Protein AF-A0A2H6NJB1-F1 (afdb_monomer)

Radius of gyration: 22.94 Å; Cα contacts (8 Å, |Δi|>4): 137; chains: 1; bounding box: 49×46×67 Å

Nearest PDB structures (foldseek):
  8fkx-assembly1_SU  TM=9.071E-01  e=4.280E-15  Homo sapiens
  8fkv-assembly1_SU  TM=8.517E-01  e=9.928E-13  Homo sapiens
  7r7a-assembly1_I  TM=8.156E-01  e=2.405E-05  Saccharomyces cerevisiae BY4741
  8v87-assembly1_I  TM=8.165E-01  e=4.246E-05  Saccharomyces cerevisiae BY4741
  7r6k-assembly1_I  TM=7.084E-01  e=6.818E-05  Saccharomyces cerevisiae BY4741

Solvent-accessible surface area (backbone atoms only — not comparable to full-atom values): 11428 Å² total; per-residue (Å²): 130,57,73,67,62,49,54,52,49,56,49,53,53,48,51,54,51,54,49,50,53,50,53,53,51,37,51,46,38,41,47,53,41,67,54,46,85,72,57,90,58,92,86,62,58,70,66,57,39,46,52,49,22,42,50,34,51,48,53,52,27,51,48,47,50,76,46,50,84,45,88,65,38,69,58,50,44,67,58,41,59,68,36,31,63,42,92,50,60,83,48,10,49,55,31,38,51,26,51,31,49,31,23,67,65,47,75,62,39,65,58,45,50,53,45,51,53,51,50,52,50,51,37,60,76,42,76,65,69,63,52,66,66,59,60,58,35,62,75,41,53,74,77,51,70,76,48,53,57,53,41,56,59,67,68,49,79,79,73,76,82,74,52,76,69,72,74,62,60,93,64,52,78,65,55,50,52,50,51,52,50,49,58,49,49,55,48,53,49,52,55,51,52,52,52,51,49,56,57,57,54,77,106

Sequence (203 aa):
VKKETQKLREFEEGLVSQYKFYLENLEQCIKDWKQRKLKKSNVISVKAYKGLAEIAVKCLCELLVALPHFNFHNNIIALVVPLMNDDSKKISEPCCDAIKGLFKQDKLGVASLGVVKVISGLVKSRNYDVRPEVLMALLHLRIKEVEVKRDAEDITPKKKIMTYKDKRKNLSRMQRKWKKAEEKLERELLEAEASENTEKKLK

Foldseek 3Di:
DDPVVVVVVVVVVVVVVVVVVLLVVLLVLLVCLVCVVPDPDVPDDNVVSVVSNLVSLLVLLCCCLVCVPDPCNLVSLLRLLLQLQPPDCSRNVSSLVSLLSNQQPPLLCPSVVSNVVSLVVNCVVVVNPGDVSSVVSCVSHPLDPVSNVVSLVVVQDDPDPDDPVNVPDPDDPVRVVVVVVVVVVVVVVSVVVSVVSSVSSVD

Secondary structure (DSSP, 8-state):
--HHHHHHHHHHHHHHHHHHHHHHHHHHHHHHHHHTTS---TTS-HHHHHHHHHHHHHHHHHHHHH-TTSTTHHHHHHHHHHHTT-S-HHHHHHHHHHHHHHHHH-SS-HHHHHHHHHHHHHHHHTTT---HHHHHGGGG----HHHHHHHHHHHS-------TTGGGS---HHHHHHHHHHHHHHHHHHHHHHHHHHHHHH-

Mean predicted aligned error: 9.2 Å

InterPro domains:
  IPR011989 Armadillo-like helical [G3DSA:1.25.10.10] (6-169)
  IPR016024 Armadillo-type fold [SSF48371] (54-143)
  IPR016903 Nucleolar complex-associated protein 3 [PTHR14428] (1-203)

Structure (mmCIF, N/CA/C/O backbone):
data_AF-A0A2H6NJB1-F1
#
_entry.id   AF-A0A2H6NJB1-F1
#
loop_
_atom_site.group_PDB
_atom_site.id
_atom_site.type_symbol
_atom_site.label_atom_id
_atom_site.label_alt_id
_atom_site.label_comp_id
_atom_site.label_asym_id
_atom_site.label_entity_id
_atom_site.label_seq_id
_atom_site.pdbx_PDB_ins_code
_atom_site.Cartn_x
_atom_site.Cartn_y
_atom_site.Cartn_z
_atom_site.occupancy
_atom_site.B_iso_or_equiv
_atom_site.auth_seq_id
_atom_site.auth_comp_id
_atom_site.auth_asym_id
_atom_site.auth_atom_id
_atom_site.pdbx_PDB_model_num
ATOM 1 N N . VAL A 1 1 ? -22.720 23.509 16.619 1.00 58.16 1 VAL A N 1
ATOM 2 C CA . VAL A 1 1 ? -21.668 22.475 16.803 1.00 58.16 1 VAL A CA 1
ATOM 3 C C . VAL A 1 1 ? -20.879 22.834 18.059 1.00 58.16 1 VAL A C 1
ATOM 5 O O . VAL A 1 1 ? -20.621 24.015 18.252 1.00 58.16 1 VAL A O 1
ATOM 8 N N . LYS A 1 2 ? -20.587 21.893 18.971 1.00 84.12 2 LYS A N 1
ATOM 9 C CA . LYS A 1 2 ? -19.813 22.207 20.193 1.00 84.12 2 LYS A CA 1
ATOM 10 C C . LYS A 1 2 ? -18.372 22.570 19.798 1.00 84.12 2 LYS A C 1
ATOM 12 O O . LYS A 1 2 ? -17.840 21.971 18.866 1.00 84.12 2 LYS A O 1
ATOM 17 N N . LYS A 1 3 ? -17.723 23.501 20.511 1.00 85.94 3 LYS A N 1
ATOM 18 C CA . LYS A 1 3 ? -16.341 23.934 20.202 1.00 85.94 3 LYS A CA 1
ATOM 19 C C . LYS A 1 3 ? -15.359 22.758 20.090 1.00 85.94 3 LYS A C 1
ATOM 21 O O . LYS A 1 3 ? -14.513 22.755 19.210 1.00 85.94 3 LYS A O 1
ATOM 26 N N . GLU A 1 4 ? -15.503 21.738 20.934 1.00 86.81 4 GLU A N 1
ATOM 27 C CA . GLU A 1 4 ? -14.664 20.529 20.896 1.00 86.81 4 GLU A CA 1
ATOM 28 C C . GLU A 1 4 ? -14.892 19.692 19.632 1.00 86.81 4 GLU A C 1
ATOM 30 O O . GLU A 1 4 ? -13.937 19.306 18.969 1.00 86.81 4 GLU A O 1
ATOM 35 N N . THR A 1 5 ? -16.153 19.482 19.239 1.00 88.88 5 THR A N 1
ATOM 36 C CA . THR A 1 5 ? -16.482 18.756 18.000 1.00 88.88 5 THR A CA 1
ATOM 37 C C . THR A 1 5 ? -16.020 19.491 16.745 1.00 88.88 5 THR A C 1
ATOM 39 O O . THR A 1 5 ? -15.685 18.851 15.758 1.00 88.88 5 THR A O 1
ATOM 42 N N . GLN A 1 6 ? -15.988 20.826 16.775 1.00 90.31 6 GLN A N 1
ATOM 43 C CA . GLN A 1 6 ? -15.466 21.620 15.666 1.00 90.31 6 GLN A CA 1
ATOM 44 C C . GLN A 1 6 ? -13.942 21.486 15.553 1.00 90.31 6 GLN A C 1
ATOM 46 O O . GLN A 1 6 ? -13.448 21.185 14.475 1.00 90.31 6 GLN A O 1
ATOM 51 N N . LYS A 1 7 ? -13.216 21.605 16.672 1.00 92.88 7 LYS A N 1
ATOM 52 C CA . LYS A 1 7 ? -11.758 21.412 16.702 1.00 92.88 7 LYS A CA 1
ATOM 53 C C . LYS A 1 7 ? -11.334 20.032 16.198 1.00 92.88 7 LYS A C 1
ATOM 55 O O . LYS A 1 7 ? -10.347 19.929 15.480 1.00 92.88 7 LYS A O 1
ATOM 60 N N . LEU A 1 8 ? -12.068 18.981 16.578 1.00 93.44 8 LEU A N 1
ATOM 61 C CA . LEU A 1 8 ? -11.780 17.623 16.113 1.00 93.44 8 LEU A CA 1
ATOM 62 C C . LEU A 1 8 ? -11.943 17.508 14.592 1.00 93.44 8 LEU A C 1
ATOM 64 O O . LEU A 1 8 ? -11.051 16.994 13.929 1.00 93.44 8 LEU A O 1
ATOM 68 N N . ARG A 1 9 ? -13.035 18.051 14.040 1.00 92.75 9 ARG A N 1
ATOM 69 C CA . ARG A 1 9 ? -13.276 18.049 12.589 1.00 92.75 9 ARG A CA 1
ATOM 70 C C . ARG A 1 9 ? -12.202 18.808 11.820 1.00 92.75 9 ARG A C 1
ATOM 72 O O . ARG A 1 9 ? -11.668 18.277 10.860 1.00 92.75 9 ARG A O 1
ATOM 79 N N . GLU A 1 10 ? -11.856 20.014 12.265 1.00 94.69 10 GLU A N 1
ATOM 80 C CA . GLU A 1 10 ? -10.812 20.828 11.627 1.00 94.69 10 GLU A CA 1
ATOM 81 C C . GLU A 1 10 ? -9.456 20.101 11.622 1.00 94.69 10 GLU A C 1
ATOM 83 O O . GLU A 1 10 ? -8.729 20.138 10.629 1.00 94.69 10 GLU A O 1
ATOM 88 N N . PHE A 1 11 ? -9.131 19.390 12.707 1.00 95.94 11 PHE A N 1
ATOM 89 C CA . PHE A 1 11 ? -7.932 18.557 12.776 1.00 95.94 11 PHE A CA 1
ATOM 90 C C . PHE A 1 11 ? -7.983 17.373 11.797 1.00 95.94 11 PHE A C 1
ATOM 92 O O . PHE A 1 11 ? -7.023 17.157 11.059 1.00 95.94 11 PHE A O 1
ATOM 99 N N . GLU A 1 12 ? -9.086 16.621 11.767 1.00 94.81 12 GLU A N 1
ATOM 100 C CA . GLU A 1 12 ? -9.265 15.473 10.867 1.00 94.81 12 GLU A CA 1
ATOM 101 C C . GLU A 1 12 ? -9.216 15.895 9.389 1.00 94.81 12 GLU A C 1
ATOM 103 O O . GLU A 1 12 ? -8.499 15.289 8.591 1.00 94.81 12 GLU A O 1
ATOM 108 N N . GLU A 1 13 ? -9.908 16.976 9.026 1.00 94.62 13 GLU A N 1
ATOM 109 C CA . GLU A 1 13 ? -9.896 17.540 7.673 1.00 94.62 13 GLU A CA 1
ATOM 110 C C . GLU A 1 13 ? -8.499 18.028 7.277 1.00 94.62 13 GLU A C 1
ATOM 112 O O . GLU A 1 13 ? -8.034 17.758 6.164 1.00 94.62 13 GLU A O 1
ATOM 117 N N . GLY A 1 14 ? -7.798 18.700 8.195 1.00 97.06 14 GLY A N 1
ATOM 118 C CA . GLY A 1 14 ? -6.421 19.141 7.991 1.00 97.06 14 GLY A CA 1
ATOM 119 C C . GLY A 1 14 ? -5.462 17.971 7.770 1.00 97.06 14 GLY A C 1
ATOM 120 O O . GLY A 1 14 ? -4.653 18.004 6.840 1.00 97.06 14 GLY A O 1
ATOM 121 N N . LEU A 1 15 ? -5.590 16.905 8.568 1.00 96.44 15 LEU A N 1
ATOM 122 C CA . LEU A 1 15 ? -4.777 15.695 8.447 1.00 96.44 15 LEU A CA 1
ATOM 123 C C . LEU A 1 15 ? -4.979 15.023 7.084 1.00 96.44 15 LEU A C 1
ATOM 125 O O . LEU A 1 15 ? -4.004 14.731 6.391 1.00 96.44 15 LEU A O 1
ATOM 129 N N . VAL A 1 16 ? -6.233 14.809 6.679 1.00 96.06 16 VAL A N 1
ATOM 130 C CA . VAL A 1 16 ? -6.565 14.167 5.396 1.00 96.06 16 VAL A CA 1
ATOM 131 C C . VAL A 1 16 ? -6.098 15.024 4.218 1.00 96.06 16 VAL A C 1
ATOM 133 O O . VAL A 1 16 ? -5.558 14.492 3.245 1.00 96.06 16 VAL A O 1
ATOM 136 N N . SER A 1 17 ? -6.240 16.348 4.313 1.00 97.19 17 SER A N 1
ATOM 137 C CA . SER A 1 17 ? -5.784 17.280 3.277 1.00 97.19 17 SER A CA 1
ATOM 138 C C . SER A 1 17 ? -4.265 17.250 3.122 1.00 97.19 17 SER A C 1
ATOM 140 O O . SER A 1 17 ? -3.760 17.077 2.014 1.00 97.19 17 SER A O 1
ATOM 142 N N . GLN A 1 18 ? -3.520 17.344 4.227 1.00 97.12 18 GLN A N 1
ATOM 143 C CA . GLN A 1 18 ? -2.059 17.297 4.188 1.00 97.12 18 GLN A CA 1
ATOM 144 C C . GLN A 1 18 ? -1.542 15.939 3.706 1.00 97.12 18 GLN A C 1
ATOM 146 O O . GLN A 1 18 ? -0.562 15.874 2.962 1.00 97.12 18 GLN A O 1
ATOM 151 N N . TYR A 1 19 ? -2.222 14.857 4.085 1.00 96.81 19 TYR A N 1
ATOM 152 C CA . TYR A 1 19 ? -1.909 13.520 3.603 1.00 96.81 19 TYR A CA 1
ATOM 153 C C . TYR A 1 19 ? -2.100 13.398 2.087 1.00 96.81 19 TYR A C 1
ATOM 155 O O . TYR A 1 19 ? -1.220 12.881 1.400 1.00 96.81 19 TYR A O 1
ATOM 163 N N . LYS A 1 20 ? -3.188 13.950 1.537 1.00 96.69 20 LYS A N 1
ATOM 164 C CA . LYS A 1 20 ? -3.401 14.012 0.085 1.00 96.69 20 LYS A CA 1
ATOM 165 C C . LYS A 1 20 ? -2.255 14.746 -0.621 1.00 96.69 20 LYS A C 1
ATOM 167 O O . LYS A 1 20 ? -1.678 14.191 -1.552 1.00 96.69 20 LYS A O 1
ATOM 172 N N . PHE A 1 21 ? -1.882 15.941 -0.154 1.00 97.62 21 PHE A N 1
ATOM 173 C CA . PHE A 1 21 ? -0.764 16.696 -0.735 1.00 97.62 21 PHE A CA 1
ATOM 174 C C . PHE A 1 21 ? 0.558 15.925 -0.664 1.00 97.62 21 PHE A C 1
ATOM 176 O O . PHE A 1 21 ? 1.357 15.957 -1.600 1.00 97.62 21 PHE A O 1
ATOM 183 N N . TYR A 1 22 ? 0.796 15.204 0.433 1.00 97.31 22 TYR A N 1
ATOM 184 C CA . TYR A 1 22 ? 1.965 14.343 0.561 1.00 97.31 22 TYR A CA 1
ATOM 185 C C . TYR A 1 22 ? 1.977 13.237 -0.506 1.00 97.31 22 TYR A C 1
ATOM 187 O O . TYR A 1 22 ? 2.989 13.068 -1.186 1.00 97.31 22 TYR A O 1
ATOM 195 N N . LEU A 1 23 ? 0.855 12.541 -0.716 1.00 97.19 23 LEU A N 1
ATOM 196 C CA . LEU A 1 23 ? 0.745 11.511 -1.755 1.00 97.19 23 LEU A CA 1
ATOM 197 C C . LEU A 1 23 ? 0.940 12.077 -3.169 1.00 97.19 23 LEU A C 1
ATOM 199 O O . LEU A 1 23 ? 1.662 11.479 -3.965 1.00 97.19 23 LEU A O 1
ATOM 203 N N . GLU A 1 24 ? 0.356 13.238 -3.470 1.00 96.94 24 GLU A N 1
ATOM 204 C CA . GLU A 1 24 ? 0.521 13.916 -4.763 1.00 96.94 24 GLU A CA 1
ATOM 205 C C . GLU A 1 24 ? 1.987 14.304 -5.020 1.00 96.94 24 GLU A C 1
ATOM 207 O O . GLU A 1 24 ? 2.499 14.114 -6.124 1.00 96.94 24 GLU A O 1
ATOM 212 N N . ASN A 1 25 ? 2.707 14.765 -3.991 1.00 96.62 25 ASN A N 1
ATOM 213 C CA . ASN A 1 25 ? 4.141 15.056 -4.091 1.00 96.62 25 ASN A CA 1
ATOM 214 C C . ASN A 1 25 ? 4.974 13.794 -4.368 1.00 96.62 25 ASN A C 1
ATOM 216 O O . ASN A 1 25 ? 5.889 13.829 -5.196 1.00 96.62 25 ASN A O 1
ATOM 220 N N . LEU A 1 26 ? 4.658 12.671 -3.712 1.00 97.00 26 LEU A N 1
ATOM 221 C CA . LEU A 1 26 ? 5.320 11.386 -3.971 1.00 97.00 26 LEU A CA 1
ATOM 222 C C . LEU A 1 26 ? 5.060 10.904 -5.403 1.00 97.00 26 LEU A C 1
ATOM 224 O O . LEU A 1 26 ? 5.988 10.494 -6.103 1.00 97.00 26 LEU A O 1
ATOM 228 N N . GLU A 1 27 ? 3.812 10.998 -5.861 1.00 95.50 27 GLU A N 1
ATOM 229 C CA . GLU A 1 27 ? 3.430 10.676 -7.234 1.00 95.50 27 GLU A CA 1
ATOM 230 C C . GLU A 1 27 ? 4.191 11.545 -8.242 1.00 95.50 27 GLU A C 1
ATOM 232 O O . GLU A 1 27 ? 4.716 11.032 -9.236 1.00 95.50 27 GLU A O 1
ATOM 237 N N . GLN A 1 28 ? 4.307 12.847 -7.974 1.00 93.44 28 GLN A N 1
ATOM 238 C CA . GLN A 1 28 ? 5.028 13.768 -8.842 1.00 93.44 28 GLN A CA 1
ATOM 239 C C . GLN A 1 28 ? 6.520 13.423 -8.927 1.00 93.44 28 GLN A C 1
ATOM 241 O O . GLN A 1 28 ? 7.069 13.414 -10.027 1.00 93.44 28 GLN A O 1
ATOM 246 N N . CYS A 1 29 ? 7.162 13.038 -7.817 1.00 92.81 29 CYS A N 1
ATOM 247 C CA . CYS A 1 29 ? 8.558 12.581 -7.821 1.00 92.81 29 CYS A CA 1
ATOM 248 C C . CYS A 1 29 ? 8.769 11.384 -8.766 1.00 92.81 29 CYS A C 1
ATOM 250 O O . CYS A 1 29 ? 9.754 11.324 -9.508 1.00 92.81 29 CYS A O 1
ATOM 252 N N . ILE A 1 30 ? 7.822 10.441 -8.772 1.00 93.12 30 ILE A N 1
ATOM 253 C CA . ILE A 1 30 ? 7.860 9.256 -9.637 1.00 93.12 30 ILE A CA 1
ATOM 254 C C . ILE A 1 30 ? 7.613 9.647 -11.102 1.00 93.12 30 ILE A C 1
ATOM 256 O O . ILE A 1 30 ? 8.335 9.188 -11.994 1.00 93.12 30 ILE A O 1
ATOM 260 N N . LYS A 1 31 ? 6.627 10.516 -11.368 1.00 91.19 31 LYS A N 1
ATOM 261 C CA . LYS A 1 31 ? 6.328 11.027 -12.717 1.00 91.19 31 LYS A CA 1
ATOM 262 C C . LYS A 1 31 ? 7.505 11.790 -13.307 1.00 91.19 31 LYS A C 1
ATOM 264 O O . LYS A 1 31 ? 7.873 11.525 -14.450 1.00 91.19 31 LYS A O 1
ATOM 269 N N . ASP A 1 32 ? 8.123 12.679 -12.537 1.00 88.19 32 ASP A N 1
ATOM 270 C CA . ASP A 1 32 ? 9.270 13.476 -12.971 1.00 88.19 32 ASP A CA 1
ATOM 271 C C . ASP A 1 32 ? 10.438 12.589 -13.390 1.00 88.19 32 ASP A C 1
ATOM 273 O O . ASP A 1 32 ? 11.061 12.824 -14.427 1.00 88.19 32 ASP A O 1
ATOM 277 N N . TRP A 1 33 ? 10.702 11.526 -12.629 1.00 88.06 33 TRP A N 1
ATOM 278 C CA . TRP A 1 33 ? 11.716 10.544 -12.988 1.00 88.06 33 TRP A CA 1
ATOM 279 C C . TRP A 1 33 ? 11.366 9.787 -14.283 1.00 88.06 33 TRP A C 1
ATOM 281 O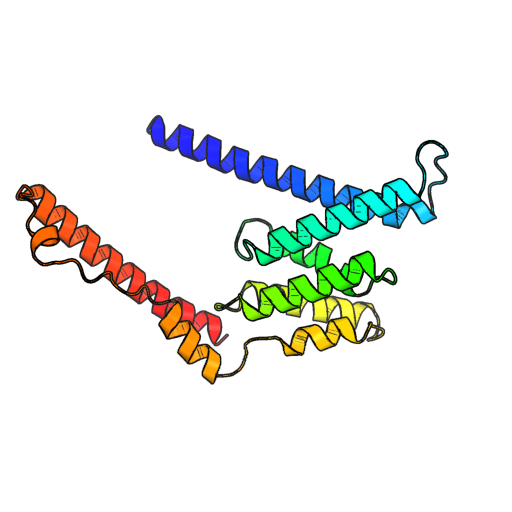 O . TRP A 1 33 ? 12.221 9.678 -15.167 1.00 88.06 33 TRP A O 1
ATOM 291 N N . LYS A 1 34 ? 10.118 9.321 -14.457 1.00 84.06 34 LYS A N 1
ATOM 292 C CA . LYS A 1 34 ? 9.695 8.585 -15.668 1.00 84.06 34 LYS A CA 1
ATOM 293 C C . LYS A 1 34 ? 9.642 9.457 -16.925 1.00 84.06 34 LYS A C 1
ATOM 295 O O . LYS A 1 34 ? 10.055 9.019 -17.998 1.00 84.06 34 LYS A O 1
ATOM 300 N N . GLN A 1 35 ? 9.166 10.694 -16.806 1.00 81.19 35 GLN A N 1
ATOM 301 C CA . GLN A 1 35 ? 9.018 11.627 -17.926 1.00 81.19 35 GLN A CA 1
ATOM 302 C C . GLN A 1 35 ? 10.356 12.243 -18.364 1.00 81.19 35 GLN A C 1
ATOM 304 O O . GLN A 1 35 ? 10.498 12.646 -19.517 1.00 81.19 35 GLN A O 1
ATOM 309 N N . ARG A 1 36 ? 11.380 12.295 -17.499 1.00 61.78 36 ARG A N 1
ATOM 310 C CA . ARG A 1 36 ? 12.693 12.890 -17.826 1.00 61.78 36 ARG A CA 1
ATOM 311 C C . ARG A 1 36 ? 13.609 12.043 -18.709 1.00 61.78 36 ARG A C 1
ATOM 313 O O . ARG A 1 36 ? 14.688 12.519 -19.053 1.00 61.78 36 ARG A O 1
ATOM 320 N N . LYS A 1 37 ? 13.147 10.900 -19.232 1.00 51.38 37 LYS A N 1
ATOM 321 C CA . LYS A 1 37 ? 13.688 10.418 -20.519 1.00 51.38 37 LYS A CA 1
ATOM 322 C C . LYS A 1 37 ? 13.490 11.456 -21.650 1.00 51.38 37 LYS A C 1
ATOM 324 O O . LYS A 1 37 ? 14.220 11.396 -22.630 1.00 51.38 37 LYS A O 1
ATOM 329 N N . LEU A 1 38 ? 12.576 12.431 -21.506 1.00 51.16 38 LEU A N 1
ATOM 330 C CA . LEU A 1 38 ? 12.226 13.412 -22.548 1.00 51.16 38 LEU A CA 1
ATOM 331 C C . LEU A 1 38 ? 12.646 14.870 -22.261 1.00 51.16 38 LEU A C 1
ATOM 333 O O . LEU A 1 38 ? 12.824 15.636 -23.204 1.00 51.16 38 LEU A O 1
ATOM 337 N N . LYS A 1 39 ? 12.842 15.289 -21.000 1.00 51.06 39 LYS A N 1
ATOM 338 C CA . LYS A 1 39 ? 13.215 16.680 -20.658 1.00 51.06 39 LYS A CA 1
ATOM 339 C C . LYS A 1 39 ? 14.677 16.765 -20.210 1.00 51.06 39 LYS A C 1
ATOM 341 O O . LYS A 1 39 ? 14.972 16.635 -19.023 1.00 51.06 39 LYS A O 1
ATOM 346 N N . LYS A 1 40 ? 15.589 17.005 -21.162 1.00 52.44 40 LYS A N 1
ATOM 347 C CA . LYS A 1 40 ? 17.000 17.374 -20.922 1.00 52.44 40 LYS A CA 1
ATOM 348 C C . LYS A 1 40 ? 17.086 18.739 -20.216 1.00 52.44 40 LYS A C 1
ATOM 350 O O . LYS A 1 40 ? 17.399 19.749 -20.831 1.00 52.44 40 LYS A O 1
ATOM 355 N N . SER A 1 41 ? 16.759 18.795 -18.930 1.00 55.69 41 SER A N 1
ATOM 356 C CA . SER A 1 41 ? 17.077 19.946 -18.082 1.00 55.69 41 SER A CA 1
ATOM 357 C C . SER A 1 41 ? 18.429 19.683 -17.421 1.00 55.69 41 SER A C 1
ATOM 359 O O . SER A 1 41 ? 18.550 18.769 -16.609 1.00 55.69 41 SER A O 1
ATOM 361 N N . ASN A 1 42 ? 19.439 20.477 -17.782 1.00 58.44 42 ASN A N 1
ATOM 362 C CA . ASN A 1 42 ? 20.831 20.353 -17.324 1.00 58.44 42 ASN A CA 1
ATOM 363 C C . ASN A 1 42 ? 21.058 20.727 -15.842 1.00 58.44 42 ASN A C 1
ATOM 365 O O . ASN A 1 42 ? 22.199 20.744 -15.395 1.00 58.44 42 ASN A O 1
ATOM 369 N N . VAL A 1 43 ? 20.009 21.046 -15.075 1.00 66.19 43 VAL A N 1
ATOM 370 C CA . VAL A 1 43 ? 20.156 21.625 -13.725 1.00 66.19 43 VAL A CA 1
ATOM 371 C C . VAL A 1 43 ? 20.291 20.558 -12.633 1.00 66.19 43 VAL A C 1
ATOM 373 O O . VAL A 1 43 ? 20.998 20.766 -11.654 1.00 66.19 43 VAL A O 1
ATOM 376 N N . ILE A 1 44 ? 19.639 19.400 -12.777 1.00 70.88 44 ILE A N 1
ATOM 377 C CA . ILE A 1 44 ? 19.639 18.339 -11.755 1.00 70.88 44 ILE A CA 1
ATOM 378 C C . ILE A 1 44 ? 19.905 16.992 -12.428 1.00 70.88 44 ILE A C 1
ATOM 380 O O . ILE A 1 44 ? 19.258 16.636 -13.415 1.00 70.88 44 ILE A O 1
ATOM 384 N N . SER A 1 45 ? 20.853 16.227 -11.879 1.00 76.38 45 SER A N 1
ATOM 385 C CA . SER A 1 45 ? 21.258 14.940 -12.450 1.00 76.38 45 SER A CA 1
ATOM 386 C C . SER A 1 45 ? 20.111 13.919 -12.464 1.00 76.38 45 SER A C 1
ATOM 388 O O . SER A 1 45 ? 19.322 13.817 -11.524 1.00 76.38 45 SER A O 1
ATOM 390 N N . VAL A 1 46 ? 20.062 13.082 -13.505 1.00 76.06 46 VAL A N 1
ATOM 391 C CA . VAL A 1 46 ? 19.094 11.969 -13.619 1.00 76.06 46 VAL A CA 1
ATOM 392 C C . VAL A 1 46 ? 19.191 11.015 -12.423 1.00 76.06 46 VAL A C 1
ATOM 394 O O . VAL A 1 46 ? 18.186 10.476 -11.960 1.00 76.06 46 VAL A O 1
ATOM 397 N N . LYS A 1 47 ? 20.402 10.842 -11.883 1.00 83.50 47 LYS A N 1
ATOM 398 C CA . LYS A 1 47 ? 20.661 10.022 -10.698 1.00 83.50 47 LYS A CA 1
ATOM 399 C C . LYS A 1 47 ? 19.936 10.558 -9.460 1.00 83.50 47 LYS A C 1
ATOM 401 O O . LYS A 1 47 ? 19.406 9.756 -8.698 1.00 83.50 47 LYS A O 1
ATOM 406 N N . ALA A 1 48 ? 19.870 11.880 -9.285 1.00 85.81 48 ALA A N 1
ATOM 407 C CA . ALA A 1 48 ? 19.153 12.495 -8.170 1.00 85.81 48 ALA A CA 1
ATOM 408 C C . ALA A 1 48 ? 17.637 12.259 -8.269 1.00 85.81 48 ALA A C 1
ATOM 410 O O . ALA A 1 48 ? 17.033 11.822 -7.294 1.00 85.81 48 ALA A O 1
ATOM 411 N N . TYR A 1 49 ? 17.035 12.433 -9.455 1.00 86.94 49 TYR A N 1
ATOM 412 C CA . TYR A 1 49 ? 15.612 12.121 -9.666 1.00 86.94 49 TYR A CA 1
ATOM 413 C C . TYR A 1 49 ? 15.293 10.650 -9.434 1.00 86.94 49 TYR A C 1
ATOM 415 O O . TYR A 1 49 ? 14.297 10.331 -8.793 1.00 86.94 49 TYR A O 1
ATOM 423 N N . LYS A 1 50 ? 16.155 9.750 -9.922 1.00 88.94 50 LYS A N 1
ATOM 424 C CA . LYS A 1 50 ? 15.991 8.316 -9.680 1.00 88.94 50 LYS A CA 1
ATOM 425 C C . LYS A 1 50 ? 16.061 7.994 -8.187 1.00 88.94 50 LYS A C 1
ATOM 427 O O . LYS A 1 50 ? 15.216 7.258 -7.700 1.00 88.94 50 LYS A O 1
ATOM 432 N N . GLY A 1 51 ? 17.024 8.567 -7.462 1.00 92.00 51 GLY A N 1
ATOM 433 C CA . GLY A 1 51 ? 17.134 8.390 -6.012 1.00 92.00 51 GLY A CA 1
ATOM 434 C C . GLY A 1 51 ? 15.897 8.889 -5.262 1.00 92.00 51 GLY A C 1
ATOM 435 O O . GLY A 1 51 ? 15.388 8.192 -4.390 1.00 92.00 51 GLY A O 1
ATOM 436 N N . LEU A 1 52 ? 15.365 10.053 -5.647 1.00 92.44 52 LEU A N 1
ATOM 437 C CA . LEU A 1 52 ? 14.143 10.597 -5.054 1.00 92.44 52 LEU A CA 1
ATOM 438 C C . LEU A 1 52 ? 12.922 9.713 -5.345 1.00 92.44 52 LEU A C 1
ATOM 440 O O . LEU A 1 52 ? 12.136 9.445 -4.441 1.00 92.44 52 LEU A O 1
ATOM 444 N N . ALA A 1 53 ? 12.790 9.207 -6.573 1.00 93.69 53 ALA A N 1
ATOM 445 C CA . ALA A 1 53 ? 11.727 8.276 -6.939 1.00 93.69 53 ALA A CA 1
ATOM 446 C C . ALA A 1 53 ? 11.838 6.942 -6.182 1.00 93.69 53 ALA A C 1
ATOM 448 O O . ALA A 1 53 ? 10.830 6.438 -5.701 1.00 93.69 53 ALA A O 1
ATOM 449 N N . GLU A 1 54 ? 13.046 6.389 -6.016 1.00 95.06 54 GLU A N 1
ATOM 450 C CA . GLU A 1 54 ? 13.273 5.177 -5.213 1.00 95.06 54 GLU A CA 1
ATOM 451 C C . GLU A 1 54 ? 12.810 5.368 -3.759 1.00 95.06 54 GLU A C 1
ATOM 453 O O . GLU A 1 54 ? 12.172 4.479 -3.196 1.00 95.06 54 GLU A O 1
ATOM 458 N N . ILE A 1 55 ? 13.081 6.530 -3.155 1.00 96.62 55 ILE A N 1
ATOM 459 C CA . ILE A 1 55 ? 12.599 6.862 -1.805 1.00 96.62 55 ILE A CA 1
ATOM 460 C C . ILE A 1 55 ? 11.078 7.029 -1.802 1.00 96.62 55 ILE A C 1
ATOM 462 O O . ILE A 1 55 ? 10.407 6.458 -0.947 1.00 96.62 55 ILE A O 1
ATOM 466 N N . ALA A 1 56 ? 10.521 7.752 -2.775 1.00 96.94 56 ALA A N 1
ATOM 467 C CA . ALA A 1 56 ? 9.084 7.985 -2.844 1.00 96.94 56 ALA A CA 1
ATOM 468 C C . ALA A 1 56 ? 8.289 6.675 -2.959 1.00 96.94 56 ALA A C 1
ATOM 470 O O . ALA A 1 56 ? 7.276 6.493 -2.285 1.00 96.94 56 ALA A O 1
ATOM 471 N N . VAL A 1 57 ? 8.791 5.728 -3.757 1.00 97.25 57 VAL A N 1
ATOM 472 C CA . VAL A 1 57 ? 8.217 4.385 -3.881 1.00 97.25 57 VAL A CA 1
ATOM 473 C C . VAL A 1 57 ? 8.261 3.636 -2.555 1.00 97.25 57 VAL A C 1
ATOM 475 O O . VAL A 1 57 ? 7.257 3.035 -2.180 1.00 97.25 57 VAL A O 1
ATOM 478 N N . LYS A 1 58 ? 9.377 3.695 -1.818 1.00 96.75 58 LYS A N 1
ATOM 479 C CA . LYS A 1 58 ? 9.470 3.077 -0.487 1.00 96.75 58 LYS A CA 1
ATOM 480 C C . LYS A 1 58 ? 8.439 3.654 0.478 1.00 96.75 58 LYS A C 1
ATOM 482 O O . LYS A 1 58 ? 7.741 2.880 1.120 1.00 96.75 58 LYS A O 1
ATOM 487 N N . CYS A 1 59 ? 8.268 4.976 0.512 1.00 97.31 59 CYS A N 1
ATOM 488 C CA . CYS A 1 59 ? 7.250 5.612 1.350 1.00 97.31 59 CYS A CA 1
ATOM 489 C C . CYS A 1 59 ? 5.832 5.131 0.997 1.00 97.31 59 CYS A C 1
ATOM 491 O O . CYS A 1 59 ? 5.064 4.789 1.891 1.00 97.31 59 CYS A O 1
ATOM 493 N N . LEU A 1 60 ? 5.486 5.046 -0.294 1.00 96.81 60 LEU A N 1
ATOM 494 C CA . LEU A 1 60 ? 4.185 4.516 -0.730 1.00 96.81 60 LEU A CA 1
ATOM 495 C C . LEU A 1 60 ? 3.996 3.047 -0.327 1.00 96.81 60 LEU A C 1
ATOM 497 O O . LEU A 1 60 ? 2.918 2.666 0.125 1.00 96.81 60 LEU A O 1
ATOM 501 N N . CYS A 1 61 ? 5.042 2.233 -0.473 1.00 96.94 61 CYS A N 1
ATOM 502 C CA . CYS A 1 61 ? 5.043 0.827 -0.077 1.00 96.94 61 CYS A CA 1
ATOM 503 C C . CYS A 1 61 ? 4.822 0.659 1.433 1.00 96.94 61 CYS A C 1
ATOM 505 O O . CYS A 1 61 ? 3.994 -0.149 1.846 1.00 96.94 61 CYS A O 1
ATOM 507 N N . GLU A 1 62 ? 5.523 1.441 2.254 1.00 96.06 62 GLU A N 1
ATOM 508 C CA . GLU A 1 62 ? 5.379 1.418 3.711 1.00 96.06 62 GLU A CA 1
ATOM 509 C C . GLU A 1 62 ? 3.989 1.877 4.153 1.00 96.06 62 GLU A C 1
ATOM 511 O O . GLU A 1 62 ? 3.368 1.210 4.977 1.00 96.06 62 GLU A O 1
ATOM 516 N N . LEU A 1 63 ? 3.461 2.959 3.570 1.00 95.50 63 LEU A N 1
ATOM 517 C CA . LEU A 1 63 ? 2.100 3.427 3.848 1.00 95.50 63 LEU A CA 1
ATOM 518 C C . LEU A 1 63 ? 1.052 2.357 3.530 1.00 95.50 63 LEU A C 1
ATOM 520 O O . LEU A 1 63 ? 0.137 2.136 4.325 1.00 95.50 63 LEU A O 1
ATOM 524 N N . LEU A 1 64 ? 1.206 1.680 2.388 1.00 94.44 64 LEU A N 1
ATOM 525 C CA . LEU A 1 64 ? 0.281 0.643 1.944 1.00 94.44 64 LEU A CA 1
ATOM 526 C C . LEU A 1 64 ? 0.252 -0.560 2.894 1.00 94.44 64 LEU A C 1
ATOM 528 O O . LEU A 1 64 ? -0.811 -1.138 3.100 1.00 94.44 64 LEU A O 1
ATOM 532 N N . VAL A 1 65 ? 1.401 -0.937 3.460 1.00 94.00 65 VAL A N 1
ATOM 533 C CA . VAL A 1 65 ? 1.504 -2.052 4.412 1.00 94.00 65 VAL A CA 1
ATOM 534 C C . VAL A 1 65 ? 1.063 -1.627 5.813 1.00 94.00 65 VAL A C 1
ATOM 536 O O . VAL A 1 65 ? 0.371 -2.380 6.485 1.00 94.00 65 VAL A O 1
ATOM 539 N N . ALA A 1 66 ? 1.436 -0.429 6.267 1.00 93.00 66 ALA A N 1
ATOM 540 C CA . ALA A 1 66 ? 1.152 0.020 7.627 1.00 93.00 66 ALA A CA 1
ATOM 541 C C . ALA A 1 66 ? -0.346 0.243 7.876 1.00 93.00 66 ALA A C 1
ATOM 543 O O . ALA A 1 66 ? -0.862 -0.161 8.919 1.00 93.00 66 ALA A O 1
ATOM 544 N N . LEU A 1 67 ? -1.045 0.891 6.937 1.00 88.50 67 LEU A N 1
ATOM 545 C CA . LEU A 1 67 ? -2.468 1.216 7.064 1.00 88.50 67 LEU A CA 1
ATOM 546 C C . LEU A 1 67 ? -3.219 1.007 5.733 1.00 88.50 67 LEU A C 1
ATOM 548 O O . LEU A 1 67 ? -3.599 1.975 5.070 1.00 88.50 67 LEU A O 1
ATOM 552 N N . PRO A 1 68 ? -3.519 -0.253 5.364 1.00 85.81 68 PRO A N 1
ATOM 553 C CA . PRO A 1 68 ? -4.185 -0.598 4.103 1.00 85.81 68 PRO A CA 1
ATOM 554 C C . PRO A 1 68 ? -5.587 -0.013 3.895 1.00 85.81 68 PRO A C 1
ATOM 556 O O . PRO A 1 68 ? -6.085 0.013 2.771 1.00 85.81 68 PRO A O 1
ATOM 559 N N . HIS A 1 69 ? -6.249 0.396 4.979 1.00 85.38 69 HIS A N 1
ATOM 560 C CA . HIS A 1 69 ? -7.638 0.864 4.981 1.00 85.38 69 HIS A CA 1
ATOM 561 C C . HIS A 1 69 ? -7.764 2.376 5.192 1.00 85.38 69 HIS A C 1
ATOM 563 O O . HIS A 1 69 ? -8.878 2.897 5.227 1.00 85.38 69 HIS A O 1
ATOM 569 N N . PHE A 1 70 ? -6.645 3.087 5.357 1.00 91.88 70 PHE A N 1
ATOM 570 C CA . PHE A 1 70 ? -6.673 4.537 5.506 1.00 91.88 70 PHE A CA 1
ATOM 571 C C . PHE A 1 70 ? -7.053 5.218 4.183 1.00 91.88 70 PHE A C 1
ATOM 573 O O . PHE A 1 70 ? -7.007 4.613 3.107 1.00 91.88 70 PHE A O 1
ATOM 580 N N . ASN A 1 71 ? -7.473 6.481 4.255 1.00 93.12 71 ASN A N 1
ATOM 581 C CA . ASN A 1 71 ? -7.921 7.251 3.097 1.00 93.12 71 ASN A CA 1
ATOM 582 C C . ASN A 1 71 ? -6.923 7.165 1.926 1.00 93.12 71 ASN A C 1
ATOM 584 O O . ASN A 1 71 ? -5.718 7.091 2.129 1.00 93.12 71 ASN A O 1
ATOM 588 N N . PHE A 1 72 ? -7.427 7.196 0.689 1.00 94.56 72 PHE A N 1
ATOM 589 C CA . PHE A 1 72 ? -6.623 7.130 -0.545 1.00 94.56 72 PHE A CA 1
ATOM 5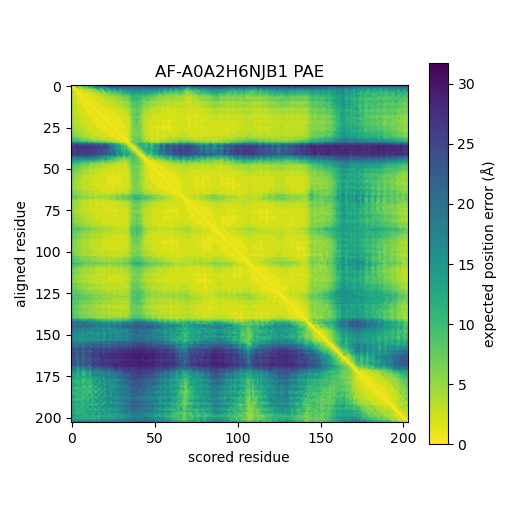90 C C . PHE A 1 72 ? -5.813 5.837 -0.763 1.00 94.56 72 PHE A C 1
ATOM 592 O O . PHE A 1 72 ? -4.998 5.788 -1.685 1.00 94.56 72 PHE A O 1
ATOM 599 N N . HIS A 1 73 ? -6.064 4.753 -0.017 1.00 93.00 73 HIS A N 1
ATOM 600 C CA . HIS A 1 73 ? -5.392 3.466 -0.251 1.00 93.00 73 HIS A CA 1
ATOM 601 C C . HIS A 1 73 ? -5.510 2.985 -1.714 1.00 93.00 73 HIS A C 1
ATOM 603 O O . HIS A 1 73 ? -4.538 2.508 -2.293 1.00 93.00 73 HIS A O 1
ATOM 609 N N . ASN A 1 74 ? -6.666 3.183 -2.362 1.00 94.50 74 ASN A N 1
ATOM 610 C CA . ASN A 1 74 ? -6.864 2.842 -3.777 1.00 94.50 74 ASN A CA 1
ATOM 611 C C . ASN A 1 74 ? -5.945 3.641 -4.713 1.00 94.50 74 ASN A C 1
ATOM 613 O O . ASN A 1 74 ? -5.458 3.095 -5.701 1.00 94.50 74 ASN A O 1
ATOM 617 N N . ASN A 1 75 ? -5.682 4.914 -4.403 1.00 95.94 75 ASN A N 1
ATOM 618 C CA . ASN A 1 75 ? -4.754 5.744 -5.169 1.00 95.94 75 ASN A CA 1
ATOM 619 C C . ASN A 1 75 ? -3.324 5.216 -5.031 1.00 95.94 75 ASN A C 1
ATOM 621 O O . ASN A 1 75 ? -2.621 5.087 -6.029 1.00 95.94 75 ASN A O 1
ATOM 625 N N . ILE A 1 76 ? -2.919 4.836 -3.816 1.00 96.62 76 ILE A N 1
ATOM 626 C CA . ILE A 1 76 ? -1.604 4.234 -3.569 1.00 96.62 76 ILE A CA 1
ATOM 627 C C . ILE A 1 76 ? -1.468 2.921 -4.344 1.00 96.62 76 ILE A C 1
ATOM 629 O O . ILE A 1 76 ? -0.477 2.727 -5.042 1.00 96.62 76 ILE A O 1
ATOM 633 N N . ILE A 1 77 ? -2.481 2.050 -4.301 1.00 96.62 77 ILE A N 1
ATOM 634 C CA . ILE A 1 77 ? -2.509 0.795 -5.067 1.00 96.62 77 ILE A CA 1
ATOM 635 C C . ILE A 1 77 ? -2.356 1.069 -6.570 1.00 96.62 77 ILE A C 1
ATOM 637 O O . ILE A 1 77 ? -1.530 0.436 -7.230 1.00 96.62 77 ILE A O 1
ATOM 641 N N . ALA A 1 78 ? -3.109 2.031 -7.110 1.00 96.31 78 ALA A N 1
ATOM 642 C CA . ALA A 1 78 ? -3.050 2.402 -8.523 1.00 96.31 78 ALA A CA 1
ATOM 643 C C . ALA A 1 78 ? -1.669 2.929 -8.953 1.00 96.31 78 ALA A C 1
ATOM 645 O O . ALA A 1 78 ? -1.294 2.770 -10.114 1.00 96.31 78 ALA A O 1
ATOM 646 N N . LEU A 1 79 ? -0.900 3.515 -8.028 1.00 96.00 79 LEU A N 1
ATOM 647 C CA . LEU A 1 79 ? 0.471 3.967 -8.268 1.00 96.00 79 LEU A CA 1
ATOM 648 C C . LEU A 1 79 ? 1.505 2.847 -8.109 1.00 96.00 79 LEU A C 1
ATOM 650 O O . LEU A 1 79 ? 2.395 2.714 -8.946 1.00 96.00 79 LEU A O 1
ATOM 654 N N . VAL A 1 80 ? 1.397 2.038 -7.056 1.00 96.88 80 VAL A N 1
ATOM 655 C CA . VAL A 1 80 ? 2.385 1.010 -6.690 1.00 96.88 80 VAL A CA 1
ATOM 656 C C . VAL A 1 80 ? 2.325 -0.196 -7.627 1.00 96.88 80 VAL A C 1
ATOM 658 O O . VAL A 1 80 ? 3.371 -0.685 -8.056 1.00 96.88 80 VAL A O 1
ATOM 661 N N . VAL A 1 81 ? 1.128 -0.667 -7.992 1.00 96.94 81 VAL A N 1
ATOM 662 C CA . VAL A 1 81 ? 0.970 -1.898 -8.787 1.00 96.94 81 VAL A CA 1
ATOM 663 C C . VAL A 1 81 ? 1.657 -1.815 -10.159 1.00 96.94 81 VAL A C 1
ATOM 665 O O . VAL A 1 81 ? 2.429 -2.718 -10.482 1.00 96.94 81 VAL A O 1
ATOM 668 N N . PRO A 1 82 ? 1.497 -0.746 -10.965 1.00 95.88 82 PRO A N 1
ATOM 669 C CA . PRO A 1 82 ? 2.230 -0.619 -12.228 1.00 95.88 82 PRO A CA 1
ATOM 670 C C . PRO A 1 82 ? 3.757 -0.606 -12.069 1.00 95.88 82 PRO A C 1
ATOM 672 O O . PRO A 1 82 ? 4.472 -0.993 -12.992 1.00 95.88 82 PRO A O 1
ATOM 675 N N . LEU A 1 83 ? 4.270 -0.165 -10.914 1.00 96.12 83 LEU A N 1
ATOM 676 C CA . LEU A 1 83 ? 5.706 -0.112 -10.621 1.00 96.12 83 LEU A CA 1
ATOM 677 C C . LEU A 1 83 ? 6.299 -1.484 -10.281 1.00 96.12 83 LEU A C 1
ATOM 679 O O . LEU A 1 83 ? 7.510 -1.659 -10.395 1.00 96.12 83 LEU A O 1
ATOM 683 N N . MET A 1 84 ? 5.472 -2.481 -9.950 1.00 96.50 84 MET A N 1
ATOM 684 C CA . MET A 1 84 ? 5.921 -3.874 -9.824 1.00 96.50 84 MET A CA 1
ATOM 685 C C . MET A 1 84 ? 6.509 -4.404 -11.141 1.00 96.50 84 MET A C 1
ATOM 687 O O . MET A 1 84 ? 7.414 -5.233 -11.125 1.00 96.50 84 MET A O 1
ATOM 691 N N . ASN A 1 85 ? 6.025 -3.894 -12.279 1.00 95.62 85 ASN A N 1
ATOM 692 C CA . ASN A 1 85 ? 6.485 -4.263 -13.617 1.00 95.62 85 ASN A CA 1
ATOM 693 C C . ASN A 1 85 ? 7.592 -3.339 -14.161 1.00 95.62 85 ASN A C 1
ATOM 695 O O . ASN A 1 85 ? 7.817 -3.296 -15.366 1.00 95.62 85 ASN A O 1
ATOM 699 N N . ASP A 1 86 ? 8.238 -2.537 -13.312 1.00 94.44 86 ASP A N 1
ATOM 700 C CA . ASP A 1 86 ? 9.326 -1.652 -13.737 1.00 94.44 86 ASP A CA 1
ATOM 701 C C . ASP A 1 86 ? 10.632 -2.438 -13.965 1.00 94.44 86 ASP A C 1
ATOM 703 O O . ASP A 1 86 ? 10.917 -3.403 -13.249 1.00 9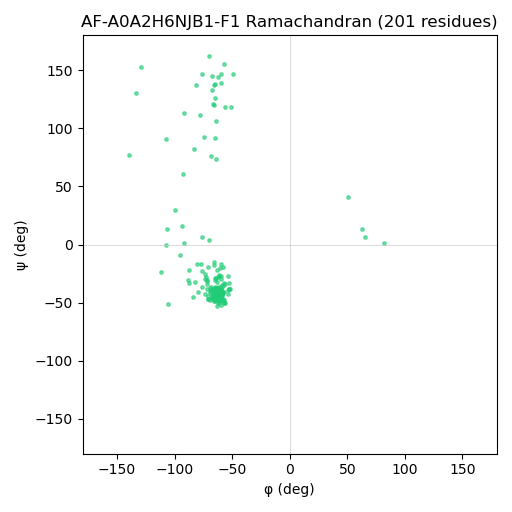4.44 86 ASP A O 1
ATOM 707 N N . ASP A 1 87 ? 11.457 -2.007 -14.923 1.00 91.44 87 ASP A N 1
ATOM 708 C CA . ASP A 1 87 ? 12.753 -2.638 -15.227 1.00 91.44 87 ASP A CA 1
ATOM 709 C C . ASP A 1 87 ? 13.744 -2.508 -14.057 1.00 91.44 87 ASP A C 1
ATOM 711 O O . ASP A 1 87 ? 14.635 -3.338 -13.859 1.00 91.44 87 ASP A O 1
ATOM 715 N N . SER A 1 88 ? 13.616 -1.444 -13.257 1.00 92.50 88 SER A N 1
ATOM 716 C CA . SER A 1 88 ? 14.499 -1.201 -12.123 1.00 92.50 88 SER A CA 1
ATOM 717 C C . SER A 1 88 ? 14.107 -2.086 -10.938 1.00 92.50 88 SER A C 1
ATOM 719 O O . SER A 1 88 ? 13.094 -1.851 -10.272 1.00 92.50 88 SER A O 1
ATOM 721 N N . LYS A 1 89 ? 14.959 -3.063 -10.598 1.00 93.81 89 LYS A N 1
ATOM 722 C CA . LYS A 1 89 ? 14.783 -3.923 -9.408 1.00 93.81 89 LYS A CA 1
ATOM 723 C C . LYS A 1 89 ? 14.598 -3.135 -8.110 1.00 93.81 89 LYS A C 1
ATOM 725 O O . LYS A 1 89 ? 13.704 -3.435 -7.335 1.00 93.81 89 LYS A O 1
ATOM 730 N N . LYS A 1 90 ? 15.331 -2.029 -7.948 1.00 93.62 90 LYS A N 1
ATOM 731 C CA . LYS A 1 90 ? 15.226 -1.130 -6.782 1.00 93.62 90 LYS A CA 1
ATOM 732 C C . LYS A 1 90 ? 13.844 -0.500 -6.568 1.00 93.62 90 LYS A C 1
ATOM 734 O O . LYS A 1 90 ? 13.600 0.044 -5.499 1.00 93.62 90 LYS A O 1
ATOM 739 N N . ILE A 1 91 ? 12.986 -0.521 -7.586 1.00 95.31 91 ILE A N 1
ATOM 740 C CA . ILE A 1 91 ? 11.619 0.010 -7.540 1.00 95.31 91 ILE A CA 1
ATOM 741 C C . ILE A 1 91 ? 10.625 -1.144 -7.472 1.00 95.31 91 ILE A C 1
ATOM 743 O O . ILE A 1 91 ? 9.777 -1.193 -6.588 1.00 95.31 91 ILE A O 1
ATOM 747 N N . SER A 1 92 ? 10.768 -2.096 -8.387 1.00 96.38 92 SER A N 1
ATOM 748 C CA . SER A 1 92 ? 9.854 -3.228 -8.514 1.00 96.38 92 SER A CA 1
ATOM 749 C C . SER A 1 92 ? 9.885 -4.192 -7.328 1.00 96.38 92 SER A C 1
ATOM 751 O O . SER A 1 92 ? 8.819 -4.652 -6.926 1.00 96.38 92 SER A O 1
ATOM 753 N N . GLU A 1 93 ? 11.054 -4.489 -6.745 1.00 96.38 93 GLU A N 1
ATOM 754 C CA . GLU A 1 93 ? 11.168 -5.396 -5.592 1.00 96.38 93 GLU A CA 1
ATOM 755 C C . GLU A 1 93 ? 10.421 -4.851 -4.361 1.00 96.38 93 GLU A C 1
ATOM 757 O O . GLU A 1 93 ? 9.523 -5.556 -3.893 1.00 96.38 93 GLU A O 1
ATOM 762 N N . PRO A 1 94 ? 10.649 -3.598 -3.897 1.00 96.75 94 PRO A N 1
ATOM 763 C CA . PRO A 1 94 ? 9.860 -3.020 -2.807 1.00 96.75 94 PRO A CA 1
ATOM 764 C C . PRO A 1 94 ? 8.351 -3.057 -3.054 1.00 96.75 94 PRO A C 1
ATOM 766 O O . PRO A 1 94 ? 7.599 -3.418 -2.152 1.00 96.75 94 PRO A O 1
ATOM 769 N N . CYS A 1 95 ? 7.902 -2.743 -4.276 1.00 97.69 95 CYS A N 1
ATOM 770 C CA . CYS A 1 95 ? 6.482 -2.804 -4.620 1.00 97.69 95 CYS A CA 1
ATOM 771 C C . CYS A 1 95 ? 5.933 -4.230 -4.506 1.00 97.69 95 CYS A C 1
ATOM 773 O O . CYS A 1 95 ? 4.871 -4.441 -3.925 1.00 97.69 95 CYS A O 1
ATOM 775 N N . CYS A 1 96 ? 6.651 -5.219 -5.044 1.00 97.19 96 CYS A N 1
ATOM 776 C CA . CYS A 1 96 ? 6.224 -6.612 -4.974 1.00 97.19 96 CYS A CA 1
ATOM 777 C C . CYS A 1 96 ? 6.161 -7.095 -3.522 1.00 97.19 96 CYS A C 1
ATOM 779 O O . CYS A 1 96 ? 5.198 -7.754 -3.139 1.00 97.19 96 CYS A O 1
ATOM 781 N N . ASP A 1 97 ? 7.158 -6.760 -2.707 1.00 96.94 97 ASP A N 1
ATOM 782 C CA . ASP A 1 97 ? 7.214 -7.179 -1.308 1.00 96.94 97 ASP A CA 1
ATOM 783 C C . ASP A 1 97 ? 6.148 -6.493 -0.452 1.00 96.94 97 ASP A C 1
ATOM 785 O O . ASP A 1 97 ? 5.515 -7.157 0.373 1.00 96.94 97 ASP A O 1
ATOM 789 N N . ALA A 1 98 ? 5.857 -5.217 -0.710 1.00 97.00 98 ALA A N 1
ATOM 790 C CA . ALA A 1 98 ? 4.749 -4.509 -0.079 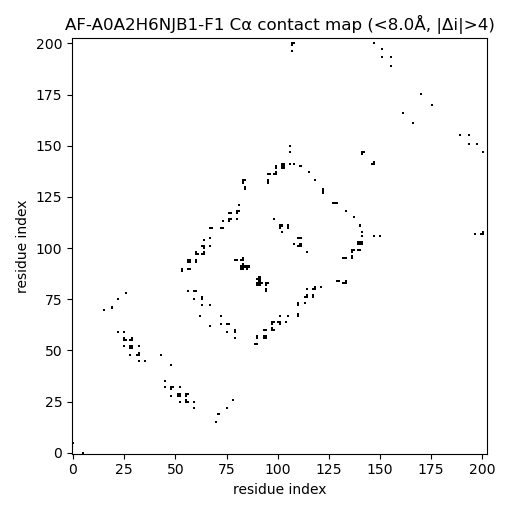1.00 97.00 98 ALA A CA 1
ATOM 791 C C . ALA A 1 98 ? 3.401 -5.165 -0.396 1.00 97.00 98 ALA A C 1
ATOM 793 O O . ALA A 1 98 ? 2.610 -5.410 0.510 1.00 97.00 98 ALA A O 1
ATOM 794 N N . ILE A 1 99 ? 3.157 -5.532 -1.658 1.00 96.88 99 ILE A N 1
ATOM 795 C CA . ILE A 1 99 ? 1.923 -6.219 -2.058 1.00 96.88 99 ILE A CA 1
ATOM 796 C C . ILE A 1 99 ? 1.820 -7.619 -1.440 1.00 96.88 99 ILE A C 1
ATOM 798 O O . ILE A 1 99 ? 0.758 -7.991 -0.942 1.00 96.88 99 ILE A O 1
ATOM 802 N N . LYS A 1 100 ? 2.917 -8.385 -1.387 1.00 95.62 100 LYS A N 1
ATOM 803 C CA . LYS A 1 100 ? 2.938 -9.676 -0.675 1.00 95.62 100 LYS A CA 1
ATOM 804 C C . LYS A 1 100 ? 2.638 -9.498 0.816 1.00 95.62 100 LYS A C 1
ATOM 806 O O . LYS A 1 100 ? 1.932 -10.319 1.396 1.00 95.62 100 LYS A O 1
ATOM 811 N N . GLY A 1 101 ? 3.193 -8.458 1.441 1.00 94.19 101 GLY A N 1
ATOM 812 C CA . GLY A 1 101 ? 2.942 -8.113 2.840 1.00 94.19 101 GLY A CA 1
ATOM 813 C C . GLY A 1 101 ? 1.479 -7.751 3.081 1.00 94.19 101 GLY A C 1
ATOM 814 O O . GLY A 1 101 ? 0.848 -8.319 3.970 1.00 94.19 101 GLY A O 1
ATOM 815 N N . LEU A 1 102 ? 0.926 -6.894 2.225 1.00 94.44 102 LEU A N 1
ATOM 816 C CA . LEU A 1 102 ? -0.476 -6.496 2.238 1.00 94.44 102 LEU A CA 1
ATOM 817 C C . LEU A 1 102 ? -1.408 -7.708 2.135 1.00 94.44 102 LEU A C 1
ATOM 819 O O . LEU A 1 102 ? -2.283 -7.864 2.980 1.00 94.44 102 LEU A O 1
ATOM 823 N N . PHE A 1 103 ? -1.191 -8.603 1.166 1.00 93.56 103 PHE A N 1
ATOM 824 C CA . PHE A 1 103 ? -2.017 -9.804 1.010 1.00 93.56 103 PHE A CA 1
ATOM 825 C C . PHE A 1 103 ? -2.004 -10.700 2.250 1.00 93.56 103 PHE A C 1
ATOM 827 O O . PHE A 1 103 ? -3.028 -11.280 2.596 1.00 93.56 103 PHE A O 1
ATOM 834 N N . LYS A 1 104 ? -0.872 -10.787 2.959 1.00 90.06 104 LYS A N 1
ATOM 835 C CA . LYS A 1 104 ? -0.783 -11.560 4.206 1.00 90.06 104 LYS A CA 1
ATOM 836 C C . LYS A 1 104 ? -1.528 -10.901 5.372 1.00 90.06 104 LYS A C 1
ATOM 838 O O . LYS A 1 104 ? -2.042 -11.601 6.247 1.00 90.06 104 LYS A O 1
ATOM 843 N N . GLN A 1 105 ? -1.542 -9.573 5.422 1.00 88.25 105 GLN A N 1
ATOM 844 C CA . GLN A 1 105 ? -2.095 -8.807 6.540 1.00 88.25 105 GLN A CA 1
ATOM 845 C C . GLN A 1 105 ? -3.588 -8.510 6.386 1.00 88.25 105 GLN A C 1
ATOM 847 O O . GLN A 1 105 ? -4.294 -8.429 7.389 1.00 88.25 105 GLN A O 1
ATOM 852 N N . ASP A 1 106 ? -4.074 -8.368 5.154 1.00 88.75 106 ASP A N 1
ATOM 853 C CA . ASP A 1 106 ? -5.456 -8.004 4.865 1.00 88.75 106 ASP A CA 1
ATOM 854 C C . ASP A 1 106 ? -6.412 -9.175 5.116 1.00 88.75 106 ASP A C 1
ATOM 856 O O . ASP A 1 106 ? -6.673 -10.018 4.258 1.00 88.75 106 ASP A O 1
ATOM 860 N N . LYS A 1 107 ? -6.950 -9.212 6.336 1.00 84.12 107 LYS A N 1
ATOM 861 C CA . LYS A 1 107 ? -7.886 -10.249 6.779 1.00 84.12 107 LYS A CA 1
ATOM 862 C C . LYS A 1 107 ? -9.268 -10.104 6.155 1.00 84.12 107 LYS A C 1
ATOM 864 O O . LYS A 1 107 ? -9.968 -11.107 6.049 1.00 84.12 107 LYS A O 1
ATOM 869 N N . LEU A 1 108 ? -9.680 -8.889 5.798 1.00 81.69 108 LEU A N 1
ATOM 870 C CA . LEU A 1 108 ? -11.005 -8.628 5.229 1.00 81.69 108 LEU A CA 1
ATOM 871 C C . LEU A 1 108 ? -11.016 -8.803 3.708 1.00 81.69 108 LEU A C 1
ATOM 873 O O . LEU A 1 108 ? -12.071 -9.034 3.133 1.00 81.69 108 LEU A O 1
ATOM 877 N N . GLY A 1 109 ? -9.854 -8.705 3.061 1.00 85.88 109 GLY A N 1
ATOM 878 C CA . GLY A 1 109 ? -9.702 -8.882 1.618 1.00 85.88 109 GLY A CA 1
ATOM 879 C C . GLY A 1 109 ? -10.061 -7.639 0.799 1.00 85.88 109 GLY A C 1
ATOM 880 O O . GLY A 1 109 ? -9.966 -7.670 -0.426 1.00 85.88 109 GLY A O 1
ATOM 881 N N . VAL A 1 110 ? -10.446 -6.530 1.440 1.00 87.25 110 VAL A N 1
ATOM 882 C CA . VAL A 1 110 ? -10.890 -5.304 0.754 1.00 87.25 110 VAL A CA 1
ATOM 883 C C . VAL A 1 110 ? -9.744 -4.663 -0.028 1.00 87.25 110 VAL A C 1
ATOM 885 O O . VAL A 1 110 ? -9.898 -4.326 -1.205 1.00 87.25 110 VAL A O 1
ATO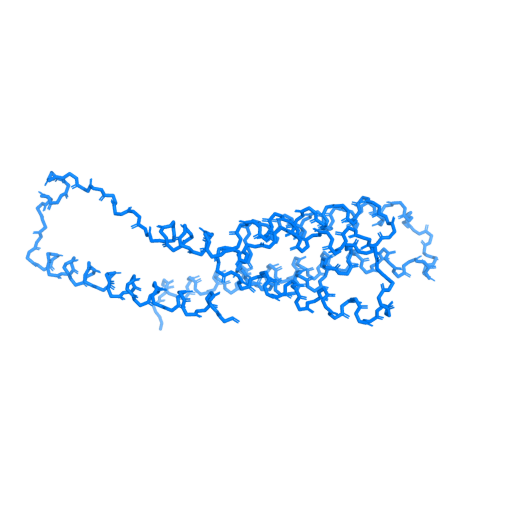M 888 N N . ALA A 1 111 ? -8.579 -4.509 0.604 1.00 90.94 111 ALA A N 1
ATOM 889 C CA . ALA A 1 111 ? -7.409 -3.929 -0.048 1.00 90.94 111 ALA A CA 1
ATOM 890 C C . ALA A 1 111 ? -6.829 -4.905 -1.083 1.00 90.94 111 ALA A C 1
ATOM 892 O O . ALA A 1 111 ? -6.464 -4.502 -2.189 1.00 90.94 111 ALA A O 1
ATOM 893 N N . SER A 1 112 ? -6.834 -6.200 -0.761 1.00 92.81 112 SER A N 1
ATOM 894 C CA . SER A 1 112 ? -6.391 -7.286 -1.632 1.00 92.81 112 SER A CA 1
ATOM 895 C C . SER A 1 112 ? -7.200 -7.332 -2.924 1.00 92.81 112 SER A C 1
ATOM 897 O O . SER A 1 112 ? -6.621 -7.390 -4.007 1.00 92.81 112 SER A O 1
ATOM 899 N N . LEU A 1 113 ? -8.528 -7.220 -2.838 1.00 92.38 113 LEU A N 1
ATOM 900 C CA . LEU A 1 113 ? -9.408 -7.144 -4.001 1.00 92.38 113 LEU A CA 1
ATOM 901 C C . LEU A 1 113 ? -9.081 -5.927 -4.876 1.00 92.38 113 LEU A C 1
ATOM 903 O O . LEU A 1 113 ? -9.034 -6.042 -6.102 1.00 92.38 113 LEU A O 1
ATOM 907 N N . GLY A 1 114 ? -8.826 -4.770 -4.256 1.00 93.62 114 GLY A N 1
ATOM 908 C CA . GLY A 1 114 ? -8.385 -3.563 -4.957 1.00 93.62 114 GLY A CA 1
ATOM 909 C C . GLY A 1 114 ? -7.106 -3.804 -5.761 1.00 93.62 114 GLY A C 1
ATOM 910 O O . GLY A 1 114 ? -7.064 -3.529 -6.960 1.00 93.62 114 GLY A O 1
ATOM 911 N N . VAL A 1 115 ? -6.093 -4.403 -5.135 1.00 96.00 115 VAL A N 1
ATOM 912 C CA . VAL A 1 115 ? -4.830 -4.758 -5.797 1.00 96.00 115 VAL A CA 1
ATOM 913 C C . VAL A 1 115 ? -5.048 -5.741 -6.943 1.00 96.00 115 VAL A C 1
ATOM 915 O O . VAL A 1 115 ? -4.552 -5.502 -8.042 1.00 96.00 115 VAL A O 1
ATOM 918 N N . VAL A 1 116 ? -5.801 -6.824 -6.727 1.00 96.00 116 VAL A N 1
ATOM 919 C CA . VAL A 1 116 ? -6.048 -7.851 -7.753 1.00 96.00 116 VAL A CA 1
ATOM 920 C C . VAL A 1 116 ? -6.742 -7.251 -8.976 1.00 96.00 116 VAL A C 1
ATOM 922 O O . VAL A 1 116 ? -6.369 -7.567 -10.107 1.00 96.00 116 VAL A O 1
ATOM 925 N N . LYS A 1 117 ? -7.696 -6.330 -8.781 1.00 96.06 117 LYS A N 1
ATOM 926 C CA . LYS A 1 117 ? -8.344 -5.601 -9.883 1.00 96.06 117 LYS A CA 1
ATOM 927 C C . LYS A 1 117 ? -7.338 -4.784 -10.694 1.00 96.06 117 LYS A C 1
ATOM 929 O O . LYS A 1 117 ? -7.362 -4.849 -11.924 1.00 96.06 117 LYS A O 1
ATOM 934 N N . VAL A 1 118 ? -6.434 -4.058 -10.032 1.00 97.31 118 VAL A N 1
ATOM 935 C CA . VAL A 1 118 ? -5.402 -3.268 -10.725 1.00 97.31 118 VAL A CA 1
ATOM 936 C C . VAL A 1 118 ? -4.380 -4.170 -11.420 1.00 97.31 118 VAL A C 1
ATOM 938 O O . VAL A 1 118 ? -4.034 -3.895 -12.566 1.00 97.31 118 VAL A O 1
ATOM 941 N N . ILE A 1 119 ? -3.955 -5.281 -10.803 1.00 97.00 119 ILE A N 1
ATOM 942 C CA . ILE A 1 119 ? -3.080 -6.277 -11.447 1.00 97.00 119 ILE A CA 1
ATOM 943 C C . ILE A 1 119 ? -3.762 -6.845 -12.695 1.00 97.00 119 ILE A C 1
ATOM 945 O O . ILE A 1 119 ? -3.152 -6.881 -13.760 1.00 97.00 119 ILE A O 1
ATOM 949 N N . SER A 1 120 ? -5.039 -7.231 -12.609 1.00 96.75 120 SER A N 1
ATOM 950 C CA . SER A 1 120 ? -5.779 -7.733 -13.771 1.00 96.75 120 SER A CA 1
ATOM 951 C C . SER A 1 120 ? -5.843 -6.700 -14.899 1.00 96.75 120 SER A C 1
ATOM 953 O O . SER A 1 120 ? -5.625 -7.057 -16.059 1.00 96.75 120 SER A O 1
ATOM 955 N N . GLY A 1 121 ? -6.099 -5.430 -14.571 1.00 97.12 121 GLY A N 1
ATOM 956 C CA . GLY A 1 121 ? -6.063 -4.334 -15.539 1.00 97.12 121 GLY A CA 1
ATOM 957 C C . GLY A 1 121 ? -4.681 -4.161 -16.171 1.00 97.12 121 GLY A C 1
ATOM 958 O O . GLY A 1 121 ? -4.575 -4.065 -17.392 1.00 97.12 121 GLY A O 1
ATOM 959 N N . LEU A 1 122 ? -3.621 -4.196 -15.358 1.00 96.12 122 LEU A N 1
ATOM 960 C CA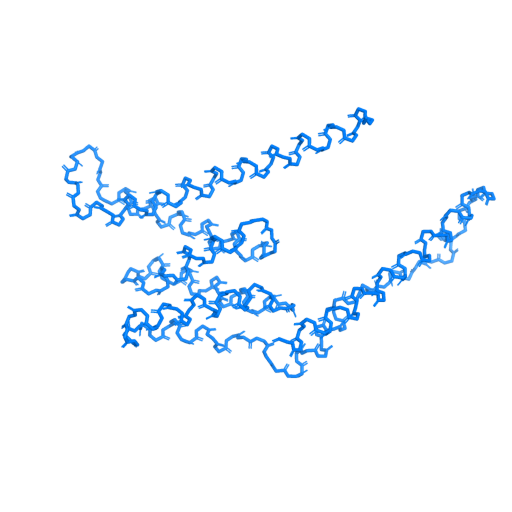 . LEU A 1 122 ? -2.233 -4.078 -15.805 1.00 96.12 122 LEU A CA 1
ATOM 961 C C . LEU A 1 122 ? -1.869 -5.190 -16.794 1.00 96.12 122 LEU A C 1
ATOM 963 O O . LEU A 1 122 ? -1.413 -4.888 -17.895 1.00 96.12 122 LEU A O 1
ATOM 967 N N . VAL A 1 123 ? -2.126 -6.450 -16.434 1.00 96.62 123 VAL A N 1
ATOM 968 C CA . VAL A 1 123 ? -1.828 -7.629 -17.263 1.00 96.62 123 VAL A CA 1
ATOM 969 C C . VAL A 1 123 ? -2.536 -7.537 -18.615 1.00 96.62 123 VAL A C 1
ATOM 971 O O . VAL A 1 123 ? -1.899 -7.695 -19.655 1.00 96.62 123 VAL A O 1
ATOM 974 N N . LYS A 1 124 ? -3.833 -7.199 -18.619 1.00 96.56 124 LYS A N 1
ATOM 975 C CA . LYS A 1 124 ? -4.602 -7.004 -19.858 1.00 96.56 124 LYS A CA 1
ATOM 976 C C . LYS A 1 124 ? -4.049 -5.849 -20.695 1.00 96.56 124 LYS A C 1
ATOM 978 O O . LYS A 1 124 ? -3.876 -5.998 -21.897 1.00 96.56 124 LYS A O 1
ATOM 983 N N . SER A 1 125 ? -3.714 -4.721 -20.065 1.00 95.94 125 SER A N 1
ATOM 984 C CA . SER A 1 125 ? -3.177 -3.535 -20.754 1.00 95.94 125 SER A CA 1
ATOM 985 C C . SER A 1 125 ? -1.793 -3.745 -21.380 1.00 95.94 125 SER A C 1
ATOM 987 O O . SER A 1 125 ? -1.355 -2.943 -22.203 1.00 95.94 125 SER A O 1
ATOM 989 N N . ARG A 1 126 ? -1.081 -4.794 -20.959 1.00 93.50 126 ARG A N 1
ATOM 990 C CA . ARG A 1 126 ? 0.248 -5.173 -21.446 1.00 93.50 126 ARG A CA 1
ATOM 991 C C . ARG A 1 126 ? 0.212 -6.405 -22.347 1.00 93.50 126 ARG A C 1
ATOM 993 O O . ARG A 1 126 ? 1.258 -6.974 -22.612 1.00 93.50 126 ARG A O 1
ATOM 1000 N N . ASN A 1 127 ? -0.965 -6.828 -22.816 1.00 94.50 127 ASN A N 1
ATOM 1001 C CA . ASN A 1 127 ? -1.123 -8.046 -23.617 1.00 94.50 127 ASN A CA 1
ATOM 1002 C C . ASN A 1 127 ? -0.451 -9.267 -22.968 1.00 94.50 127 ASN A C 1
ATOM 1004 O O . ASN A 1 127 ? 0.165 -10.076 -23.652 1.00 94.50 127 ASN A O 1
ATOM 1008 N N . TYR A 1 128 ? -0.578 -9.390 -21.643 1.00 94.31 128 TYR A N 1
ATOM 1009 C CA . TYR A 1 128 ? 0.007 -10.470 -20.842 1.00 94.31 128 TYR A CA 1
ATOM 1010 C C . TYR A 1 128 ? 1.545 -10.490 -20.795 1.00 94.31 128 TYR A C 1
ATOM 1012 O O . TYR A 1 128 ? 2.112 -11.382 -20.169 1.00 94.31 128 TYR A O 1
ATOM 1020 N N . ASP A 1 129 ? 2.214 -9.478 -21.357 1.00 94.62 129 ASP A N 1
ATOM 1021 C CA . ASP A 1 129 ? 3.654 -9.263 -21.218 1.00 94.62 129 ASP A CA 1
ATOM 1022 C C . ASP A 1 129 ? 3.951 -8.521 -19.909 1.00 94.62 129 ASP A C 1
ATOM 1024 O O . ASP A 1 129 ? 4.054 -7.291 -19.833 1.00 94.62 129 ASP A O 1
ATOM 1028 N N . VAL A 1 130 ? 3.992 -9.293 -18.827 1.00 95.56 130 VAL A N 1
ATOM 1029 C CA . VAL A 1 130 ? 4.355 -8.810 -17.498 1.00 95.56 130 VAL A CA 1
ATOM 1030 C C . VAL A 1 130 ? 5.433 -9.687 -16.892 1.00 95.56 130 VAL A C 1
ATOM 1032 O O . VAL A 1 130 ? 5.531 -10.888 -17.142 1.00 95.56 130 VAL A O 1
ATOM 1035 N N . ARG A 1 131 ? 6.219 -9.078 -16.017 1.00 94.62 131 ARG A N 1
ATOM 1036 C CA . ARG A 1 131 ? 7.229 -9.760 -15.233 1.00 94.62 131 ARG A CA 1
ATOM 1037 C C . ARG A 1 131 ? 6.617 -10.860 -14.356 1.00 94.62 131 ARG A C 1
ATOM 1039 O O . ARG A 1 131 ? 5.597 -10.611 -13.702 1.00 94.62 131 ARG A O 1
ATOM 1046 N N . PRO A 1 132 ? 7.262 -12.038 -14.247 1.00 94.75 132 PRO A N 1
ATOM 1047 C CA . PRO A 1 132 ? 6.744 -13.148 -13.450 1.00 94.75 132 PRO A CA 1
ATOM 1048 C C . PRO A 1 132 ? 6.490 -12.779 -11.987 1.00 94.75 132 PRO A C 1
ATOM 1050 O O . PRO A 1 132 ? 5.527 -13.261 -11.393 1.00 94.75 132 PRO A O 1
ATOM 1053 N N . GLU A 1 133 ? 7.305 -11.892 -11.405 1.00 95.12 133 GLU A N 1
ATOM 1054 C CA . GLU A 1 133 ? 7.171 -11.509 -9.997 1.00 95.12 133 GLU A CA 1
ATOM 1055 C C . GLU A 1 133 ? 5.830 -10.826 -9.691 1.00 95.12 133 GLU A C 1
ATOM 1057 O O . GLU A 1 133 ? 5.312 -10.971 -8.581 1.00 95.12 133 GLU A O 1
ATOM 1062 N N . VAL A 1 134 ? 5.231 -10.149 -10.681 1.00 95.25 134 VAL A N 1
ATOM 1063 C CA . VAL A 1 134 ? 3.906 -9.523 -10.555 1.00 95.25 134 VAL A CA 1
ATOM 1064 C C . VAL A 1 134 ? 2.838 -10.587 -10.308 1.00 95.25 134 VAL A C 1
ATOM 1066 O O . VAL A 1 134 ? 2.006 -10.438 -9.416 1.00 95.25 134 VAL A O 1
ATOM 1069 N N . LEU A 1 135 ? 2.882 -11.687 -11.064 1.00 95.31 135 LEU A N 1
ATOM 1070 C CA . LEU A 1 135 ? 1.931 -12.792 -10.931 1.00 95.31 135 LEU A CA 1
ATOM 1071 C C . LEU A 1 135 ? 2.234 -13.652 -9.700 1.00 95.31 135 LEU A C 1
ATOM 1073 O O . LEU A 1 135 ? 1.314 -14.068 -9.001 1.00 95.31 135 LEU A O 1
ATOM 1077 N N . MET A 1 136 ? 3.513 -13.863 -9.374 1.00 94.50 136 MET A N 1
ATOM 1078 C CA . MET A 1 136 ? 3.919 -14.594 -8.166 1.00 94.50 136 MET A CA 1
ATOM 1079 C C . MET A 1 136 ? 3.444 -13.915 -6.875 1.00 94.50 136 MET A C 1
ATOM 1081 O O . MET A 1 136 ? 3.231 -14.592 -5.868 1.00 94.50 136 MET A O 1
ATOM 1085 N N . ALA A 1 137 ? 3.238 -12.593 -6.880 1.00 94.94 137 ALA A N 1
ATOM 1086 C CA . ALA A 1 137 ? 2.653 -11.899 -5.737 1.00 94.94 137 ALA A CA 1
ATOM 1087 C C . ALA A 1 137 ? 1.263 -12.459 -5.375 1.00 94.94 137 ALA A C 1
ATOM 1089 O O . ALA A 1 137 ? 0.972 -12.614 -4.190 1.00 94.94 137 ALA A O 1
ATOM 1090 N N . LEU A 1 138 ? 0.454 -12.864 -6.364 1.00 94.00 138 LEU A N 1
ATOM 1091 C CA . LEU A 1 138 ? -0.898 -13.409 -6.160 1.00 94.00 138 LEU A CA 1
ATOM 1092 C C . LEU A 1 138 ? -0.911 -14.720 -5.359 1.00 94.00 138 LEU A C 1
ATOM 1094 O O . LEU A 1 138 ? -1.908 -15.031 -4.717 1.00 94.00 138 LEU A O 1
ATOM 1098 N N . LEU A 1 139 ? 0.201 -15.462 -5.319 1.00 92.25 139 LEU A N 1
ATOM 1099 C CA . LEU A 1 139 ? 0.321 -16.686 -4.514 1.00 92.25 139 LEU A CA 1
ATOM 1100 C C . LEU A 1 139 ? 0.248 -16.426 -3.001 1.00 92.25 139 LEU A C 1
ATOM 1102 O O . LEU A 1 139 ? 0.076 -17.360 -2.222 1.00 92.25 139 LEU A O 1
ATOM 1106 N N . HIS A 1 140 ? 0.392 -15.168 -2.582 1.00 92.06 140 HIS A N 1
ATOM 1107 C CA . HIS A 1 140 ? 0.340 -14.758 -1.180 1.00 92.06 140 HIS A CA 1
ATOM 1108 C C . HIS A 1 140 ? -1.065 -14.341 -0.730 1.00 92.06 140 HIS A C 1
ATOM 1110 O O . HIS A 1 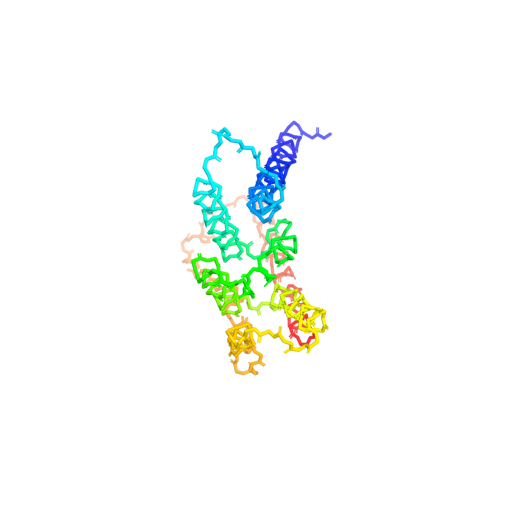140 ? -1.235 -13.953 0.425 1.00 92.06 140 HIS A O 1
ATOM 1116 N N . LEU A 1 141 ? -2.058 -14.412 -1.624 1.00 90.44 141 LEU A N 1
ATOM 1117 C CA . LEU A 1 141 ? -3.452 -14.129 -1.307 1.00 90.44 141 LEU A CA 1
ATOM 1118 C C . LEU A 1 141 ? -4.024 -15.150 -0.319 1.00 90.44 141 LEU A C 1
ATOM 1120 O O . LEU A 1 141 ? -3.858 -16.364 -0.456 1.00 90.44 141 LEU A O 1
ATOM 1124 N N . ARG A 1 142 ? -4.778 -14.636 0.648 1.00 82.38 142 ARG A N 1
ATOM 1125 C CA . ARG A 1 142 ? -5.366 -15.393 1.755 1.00 82.38 142 ARG A CA 1
ATOM 1126 C C . ARG A 1 142 ? -6.779 -15.885 1.450 1.00 82.38 142 ARG A C 1
ATOM 1128 O O . ARG A 1 142 ? -7.742 -15.514 2.109 1.00 82.38 142 ARG A O 1
ATOM 1135 N N . ILE A 1 143 ? -6.907 -16.706 0.407 1.00 75.69 143 ILE A N 1
ATOM 1136 C CA . ILE A 1 143 ? -8.213 -17.175 -0.114 1.00 75.69 143 ILE A CA 1
ATOM 1137 C C . ILE A 1 143 ? -8.602 -18.547 0.471 1.00 75.69 143 ILE A C 1
ATOM 1139 O O . ILE A 1 143 ? -9.717 -19.026 0.297 1.00 75.69 143 ILE A O 1
ATOM 1143 N N . LYS A 1 144 ? -7.698 -19.217 1.195 1.00 72.88 144 LYS A N 1
ATOM 1144 C CA . LYS A 1 144 ? -7.963 -20.557 1.739 1.00 72.88 144 LYS A CA 1
ATOM 1145 C C . LYS A 1 144 ? -9.036 -20.499 2.831 1.00 72.88 144 LYS A C 1
ATOM 1147 O O . LYS A 1 144 ? -8.900 -19.733 3.781 1.00 72.88 144 LYS A O 1
ATOM 1152 N N . GLU A 1 145 ? -10.025 -21.394 2.786 1.00 61.88 145 GLU A N 1
ATOM 1153 C CA . GLU A 1 145 ? -11.096 -21.499 3.800 1.00 61.88 145 GLU A CA 1
ATOM 1154 C C . GLU A 1 145 ? -10.565 -21.625 5.242 1.00 61.88 145 GLU A C 1
ATOM 1156 O O . GLU A 1 145 ? -11.142 -21.097 6.192 1.00 61.88 145 GLU A O 1
ATOM 1161 N N . VAL A 1 146 ? -9.412 -22.281 5.410 1.00 61.03 146 VAL A N 1
ATOM 1162 C CA . VAL A 1 146 ? -8.725 -22.432 6.704 1.00 61.03 146 VAL A CA 1
ATOM 1163 C C . VAL A 1 146 ? -8.261 -21.082 7.269 1.00 61.03 146 VAL A C 1
ATOM 1165 O O . VAL A 1 146 ? -8.140 -20.908 8.480 1.00 61.03 146 VAL A O 1
ATOM 1168 N N . GLU A 1 147 ? -7.965 -20.110 6.413 1.00 65.56 147 GLU A N 1
ATOM 1169 C CA . GLU A 1 147 ? -7.609 -18.751 6.823 1.00 65.56 147 GLU A CA 1
ATOM 1170 C C . GLU A 1 147 ? -8.850 -17.909 7.115 1.00 65.56 147 GLU A C 1
ATOM 1172 O O . GLU A 1 147 ? -8.820 -17.123 8.054 1.00 65.56 147 GLU A O 1
ATOM 1177 N N . VAL A 1 148 ? -9.968 -18.148 6.419 1.00 67.31 148 VAL A N 1
ATOM 1178 C CA . VAL A 1 148 ? -11.256 -17.484 6.691 1.00 67.31 148 VAL A CA 1
ATOM 1179 C C . VAL A 1 148 ? -11.713 -17.731 8.131 1.00 67.31 148 VAL A C 1
ATOM 1181 O O . VAL A 1 148 ? -12.027 -16.774 8.835 1.00 67.31 148 VAL A O 1
ATOM 1184 N N . LYS A 1 149 ? -11.681 -18.990 8.595 1.00 64.62 149 LYS A N 1
ATOM 1185 C CA . LYS A 1 149 ? -12.069 -19.347 9.974 1.00 64.62 149 LYS A CA 1
ATOM 1186 C C . LYS A 1 149 ? -11.144 -18.720 11.023 1.00 64.62 149 LYS A C 1
ATOM 1188 O O . LYS A 1 149 ? -11.624 -18.107 11.968 1.00 64.62 149 LYS A O 1
ATOM 1193 N N . ARG A 1 150 ? -9.824 -18.811 10.819 1.00 69.12 150 ARG A N 1
ATOM 1194 C CA . AR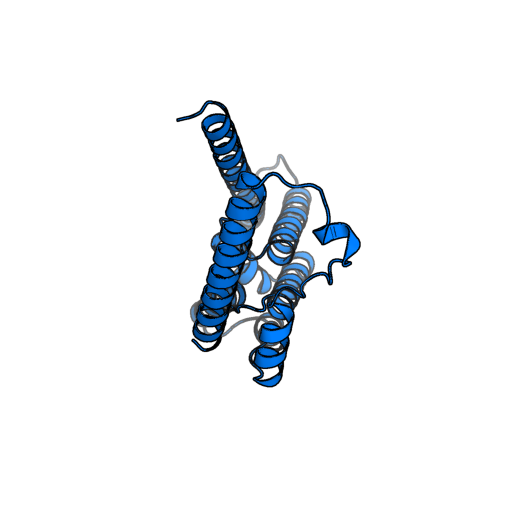G A 1 150 ? -8.823 -18.219 11.728 1.00 69.12 150 ARG A CA 1
ATOM 1195 C C . ARG A 1 150 ? -8.932 -16.699 11.807 1.00 69.12 150 ARG A C 1
ATOM 1197 O O . ARG A 1 150 ? -8.839 -16.127 12.884 1.00 69.12 150 ARG A O 1
ATOM 1204 N N . ASP A 1 151 ? -9.155 -16.040 10.676 1.00 69.44 151 ASP A N 1
ATOM 1205 C CA . ASP A 1 151 ? -9.309 -14.590 10.656 1.00 69.44 151 ASP A CA 1
ATOM 1206 C C . ASP A 1 151 ? -10.600 -14.142 11.339 1.00 69.44 151 ASP A C 1
ATOM 1208 O O . ASP A 1 151 ? -10.575 -13.129 12.027 1.00 69.44 151 ASP A O 1
ATOM 1212 N N . ALA A 1 152 ? -11.702 -14.889 11.201 1.00 68.44 152 ALA A N 1
ATOM 1213 C CA . ALA A 1 152 ? -12.932 -14.592 11.933 1.00 68.44 152 ALA A CA 1
ATOM 1214 C C . ALA A 1 152 ? -12.699 -14.626 13.455 1.00 68.44 152 ALA A C 1
ATOM 1216 O O . ALA A 1 152 ? -13.127 -13.718 14.162 1.00 68.44 152 ALA A O 1
ATOM 1217 N N . GLU A 1 153 ? -11.950 -15.613 13.954 1.00 68.31 153 GLU A N 1
ATOM 1218 C CA . GLU A 1 153 ? -11.585 -15.711 15.373 1.00 68.31 153 GLU A CA 1
ATOM 1219 C C . GLU A 1 153 ? -10.648 -14.578 15.824 1.00 68.31 153 GLU A C 1
ATOM 1221 O O . GLU A 1 153 ? -10.840 -14.007 16.898 1.00 68.31 153 GLU A O 1
ATOM 1226 N N . ASP A 1 154 ? -9.660 -14.206 15.009 1.00 68.31 154 ASP A N 1
ATOM 1227 C CA . ASP A 1 154 ? -8.709 -13.142 15.349 1.00 68.31 154 ASP A CA 1
ATOM 1228 C C . ASP A 1 154 ? -9.298 -11.725 15.270 1.00 68.31 154 ASP A C 1
ATOM 1230 O O . ASP A 1 154 ? -8.807 -10.825 15.954 1.00 68.31 154 ASP A O 1
ATOM 1234 N N . ILE A 1 155 ? -10.281 -11.495 14.393 1.00 68.00 155 ILE A N 1
ATOM 1235 C CA . ILE A 1 155 ? -10.964 -10.199 14.275 1.00 68.00 155 ILE A CA 1
ATOM 1236 C C . ILE A 1 155 ? -11.869 -9.977 15.492 1.00 68.00 155 ILE A C 1
ATOM 1238 O O . ILE A 1 155 ? -12.023 -8.837 15.930 1.00 68.00 155 ILE A O 1
ATOM 1242 N N . THR A 1 156 ? -12.426 -11.041 16.087 1.00 66.25 156 THR A N 1
ATOM 1243 C CA . THR A 1 156 ? -13.230 -10.892 17.305 1.00 66.25 156 THR A CA 1
ATOM 1244 C C . THR A 1 156 ? -12.358 -10.428 18.481 1.00 66.25 156 THR A C 1
ATOM 1246 O O . THR A 1 156 ? -11.401 -11.111 18.863 1.00 66.25 156 THR A O 1
ATOM 1249 N N . PRO A 1 157 ? -12.654 -9.273 19.107 1.00 61.44 157 PRO A N 1
ATOM 1250 C CA . PRO A 1 157 ? -11.851 -8.789 20.214 1.00 61.44 157 PRO A CA 1
ATOM 1251 C C . PRO A 1 157 ? -11.976 -9.736 21.405 1.00 61.44 157 PRO A C 1
ATOM 1253 O O . PRO A 1 157 ? -13.050 -9.939 21.980 1.00 61.44 157 PRO A O 1
ATOM 1256 N N . LYS A 1 158 ? -10.836 -10.297 21.820 1.00 60.47 158 LYS A N 1
ATOM 1257 C CA . LYS A 1 158 ? -10.737 -11.092 23.045 1.00 60.47 158 LYS A CA 1
ATOM 1258 C C . LYS A 1 158 ? -11.041 -10.177 24.228 1.00 60.47 158 LYS A C 1
ATOM 1260 O O . LYS A 1 158 ? -10.225 -9.331 24.597 1.00 60.47 158 LYS A O 1
ATOM 1265 N N . LYS A 1 159 ? -12.226 -10.338 24.826 1.00 58.12 159 LYS A N 1
ATOM 1266 C CA . LYS A 1 159 ? -12.617 -9.614 26.042 1.00 58.12 159 LYS A CA 1
ATOM 1267 C C . LYS A 1 159 ? -11.519 -9.779 27.089 1.00 58.12 159 LYS A C 1
ATOM 1269 O O . LYS A 1 1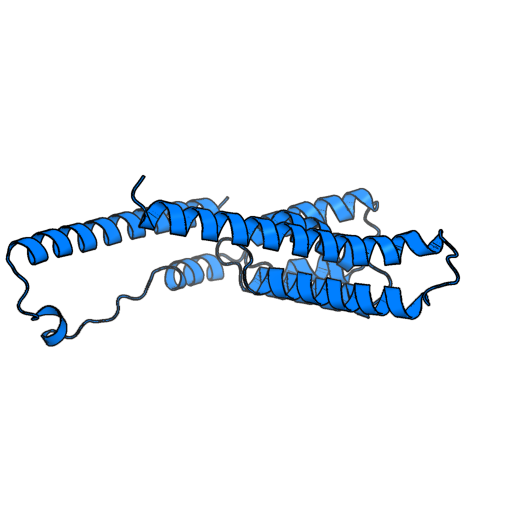59 ? -11.251 -10.894 27.535 1.00 58.12 159 LYS A O 1
ATOM 1274 N N . LYS A 1 160 ? -10.903 -8.669 27.512 1.00 57.56 160 LYS A N 1
ATOM 1275 C CA . LYS A 1 160 ? -10.060 -8.666 28.712 1.00 57.56 160 LYS A CA 1
ATOM 1276 C C . LYS A 1 160 ? -10.927 -9.169 29.861 1.00 57.56 160 LYS A C 1
ATOM 1278 O O . LYS A 1 160 ? -11.957 -8.568 30.169 1.00 57.56 160 LYS A O 1
ATOM 1283 N N . ILE A 1 161 ? -10.532 -10.286 30.467 1.00 57.56 161 ILE A N 1
ATOM 1284 C CA . ILE A 1 161 ? -11.189 -10.825 31.656 1.00 57.56 161 ILE A CA 1
ATOM 1285 C C . ILE A 1 161 ? -10.962 -9.800 32.770 1.00 57.56 161 ILE A C 1
ATOM 1287 O O . ILE A 1 161 ? -9.929 -9.799 33.430 1.00 57.56 161 ILE A O 1
ATOM 1291 N N . MET A 1 162 ? -11.895 -8.859 32.929 1.00 59.00 162 MET A N 1
ATOM 1292 C CA . MET A 1 162 ? -11.840 -7.909 34.034 1.00 59.00 162 MET A CA 1
ATOM 1293 C C . MET A 1 162 ? -12.010 -8.677 35.340 1.00 59.00 162 MET A C 1
ATOM 1295 O O . MET A 1 162 ? -12.998 -9.395 35.526 1.00 59.00 162 MET A O 1
ATOM 1299 N N . THR A 1 163 ? -11.069 -8.482 36.258 1.00 63.72 163 THR A N 1
ATOM 1300 C CA . THR A 1 163 ? -11.118 -9.047 37.603 1.00 63.72 163 THR A CA 1
ATOM 1301 C C . THR A 1 163 ? -12.371 -8.551 38.325 1.00 63.72 163 THR A C 1
ATOM 1303 O O . THR A 1 163 ? -12.798 -7.408 38.151 1.00 63.72 163 THR A O 1
ATOM 1306 N N . TYR A 1 164 ? -12.958 -9.374 39.199 1.00 60.19 164 TYR A N 1
ATOM 1307 C CA . TYR A 1 164 ? -14.156 -9.008 39.974 1.00 60.19 164 TYR A CA 1
ATOM 1308 C C . TYR A 1 164 ? -13.990 -7.685 40.759 1.00 60.19 164 TYR A C 1
ATOM 1310 O O . TYR A 1 164 ? -14.960 -6.956 40.964 1.00 60.19 164 TYR A O 1
ATOM 1318 N N . LYS A 1 165 ? -12.748 -7.326 41.128 1.00 58.56 165 LYS A N 1
ATOM 1319 C CA . LYS A 1 165 ? -12.387 -6.042 41.755 1.00 58.56 165 LYS A CA 1
ATOM 1320 C C . LYS A 1 165 ? -12.564 -4.827 40.829 1.00 58.56 165 LYS A C 1
ATOM 1322 O O . LYS A 1 165 ? -13.068 -3.808 41.290 1.00 58.56 165 LYS A O 1
ATOM 1327 N N . ASP A 1 166 ? -12.260 -4.932 39.535 1.00 62.62 166 ASP A N 1
ATOM 1328 C CA . ASP A 1 166 ? -12.370 -3.815 38.577 1.00 62.62 166 ASP A CA 1
ATOM 1329 C C . ASP A 1 166 ? -13.827 -3.470 38.242 1.00 62.62 166 ASP A C 1
ATOM 1331 O O . ASP A 1 166 ? -14.180 -2.310 38.013 1.00 62.62 166 ASP A O 1
ATOM 1335 N N . LYS A 1 167 ? -14.707 -4.479 38.284 1.00 60.72 167 LYS A N 1
ATOM 1336 C CA . LYS A 1 167 ? -16.163 -4.305 38.156 1.00 60.72 167 LYS A CA 1
ATOM 1337 C C . LYS A 1 167 ? -16.792 -3.632 39.379 1.00 60.72 167 LYS A C 1
ATOM 1339 O O . LYS A 1 167 ? -17.890 -3.089 39.264 1.00 60.72 167 LYS A O 1
ATOM 1344 N N . ARG A 1 168 ? -16.111 -3.638 40.532 1.00 60.09 168 ARG A N 1
ATOM 1345 C CA . ARG A 1 168 ? -16.631 -3.176 41.828 1.00 60.09 168 ARG A CA 1
ATOM 1346 C C . ARG A 1 168 ? -16.176 -1.758 42.197 1.00 60.09 168 ARG A C 1
ATOM 1348 O O . ARG A 1 168 ? -16.078 -1.435 43.376 1.00 60.09 168 ARG A O 1
ATOM 1355 N N . LYS A 1 169 ? -15.927 -0.887 41.212 1.00 68.00 169 LYS A N 1
ATOM 1356 C CA . LYS A 1 169 ? -15.831 0.560 41.466 1.00 68.00 169 LYS A CA 1
ATOM 1357 C C . LYS A 1 169 ? -17.195 1.079 41.934 1.00 68.00 169 LYS A C 1
ATOM 1359 O O . LYS A 1 169 ? -18.230 0.693 41.383 1.00 68.00 169 LYS A O 1
ATOM 1364 N N . ASN A 1 170 ? -17.205 1.950 42.942 1.00 67.00 170 ASN A N 1
ATOM 1365 C CA . ASN A 1 170 ? -18.416 2.581 43.472 1.00 67.00 170 ASN A CA 1
ATOM 1366 C C . ASN A 1 170 ? -19.005 3.566 42.445 1.00 67.00 170 ASN A C 1
ATOM 1368 O O . ASN A 1 170 ? -18.842 4.774 42.549 1.00 67.00 170 ASN A O 1
ATOM 1372 N N . LEU A 1 171 ? -19.667 3.031 41.419 1.00 70.62 171 LEU A N 1
ATOM 1373 C CA . LEU A 1 171 ? -20.395 3.796 40.411 1.00 70.62 171 LEU A CA 1
ATOM 1374 C C . LEU A 1 171 ? -21.774 4.189 40.948 1.00 70.62 171 LEU A C 1
ATOM 1376 O O . LEU A 1 171 ? -22.483 3.349 41.518 1.00 70.62 171 LEU A O 1
ATOM 1380 N N . SER A 1 172 ? -22.172 5.436 40.693 1.00 79.94 172 SER A N 1
ATOM 1381 C CA . SER A 1 172 ? -23.527 5.946 40.928 1.00 79.94 172 SER A CA 1
ATOM 1382 C C . SER A 1 172 ? -24.580 5.111 40.180 1.00 79.94 172 SER A C 1
ATOM 1384 O O . SER A 1 172 ? -24.293 4.503 39.145 1.00 79.94 172 SER A O 1
ATOM 1386 N N . ARG A 1 173 ? -25.835 5.099 40.663 1.00 81.06 173 ARG A N 1
ATOM 1387 C CA . ARG A 1 173 ? -26.967 4.425 39.988 1.00 81.06 173 ARG A CA 1
ATOM 1388 C C . ARG A 1 173 ? -27.092 4.839 38.515 1.00 81.06 173 ARG A C 1
ATOM 1390 O O . ARG A 1 173 ? -27.371 3.983 37.677 1.00 81.06 173 ARG A O 1
ATOM 1397 N N . MET A 1 174 ? -26.851 6.114 38.197 1.00 82.25 174 MET A N 1
ATOM 1398 C CA . MET A 1 174 ? -26.898 6.631 36.823 1.00 82.25 174 MET A CA 1
ATOM 1399 C C . MET A 1 174 ? -25.739 6.094 35.973 1.00 82.25 174 MET A C 1
ATOM 1401 O O . MET A 1 174 ? -25.974 5.542 34.903 1.00 82.25 174 MET A O 1
ATOM 1405 N N . GLN A 1 175 ? -24.511 6.143 36.495 1.00 81.56 175 GLN A N 1
ATOM 1406 C CA . GLN A 1 175 ? -23.320 5.609 35.822 1.00 81.56 175 GLN A CA 1
ATOM 1407 C C . GLN A 1 175 ? -23.435 4.100 35.552 1.00 81.56 175 GLN A C 1
ATOM 1409 O O . GLN A 1 175 ? -23.026 3.631 34.497 1.00 81.56 175 GLN A O 1
ATOM 1414 N N . ARG A 1 176 ? -24.053 3.328 36.461 1.00 81.69 176 ARG A N 1
ATOM 1415 C CA . ARG A 1 176 ? -24.329 1.895 36.237 1.00 81.69 176 ARG A CA 1
ATOM 1416 C C . ARG A 1 176 ? -25.321 1.654 35.100 1.00 81.69 176 ARG A C 1
ATOM 1418 O O . ARG A 1 176 ? -25.156 0.684 34.369 1.00 81.69 176 ARG A O 1
ATOM 1425 N N . LYS A 1 177 ? -26.353 2.497 34.958 1.00 84.38 177 LYS A N 1
ATOM 1426 C CA . LYS A 1 177 ? -27.297 2.407 33.831 1.00 84.38 177 LYS A CA 1
ATOM 1427 C C . LYS A 1 177 ? -26.602 2.725 32.505 1.00 84.38 177 LYS A C 1
ATOM 1429 O O . LYS A 1 177 ? -26.774 1.970 31.559 1.00 84.38 177 LYS A O 1
ATOM 1434 N N . TRP A 1 178 ? -25.787 3.781 32.469 1.00 81.88 178 TRP A N 1
ATOM 1435 C CA . TRP A 1 178 ? -25.041 4.186 31.272 1.00 81.88 178 TRP A CA 1
ATOM 1436 C C . TRP A 1 178 ? -24.030 3.126 30.850 1.00 81.88 178 TRP A C 1
ATOM 1438 O O . TRP A 1 178 ? -24.050 2.705 29.704 1.00 81.88 178 TRP A O 1
ATOM 1448 N N . LYS A 1 179 ? -23.249 2.594 31.795 1.00 83.31 179 LYS A N 1
ATOM 1449 C CA . LYS A 1 179 ? -22.297 1.516 31.518 1.00 83.31 179 LYS A CA 1
ATOM 1450 C C . LYS A 1 179 ? -22.976 0.255 30.973 1.00 83.31 179 LYS A C 1
ATOM 1452 O O . LYS A 1 179 ? -22.468 -0.364 30.053 1.00 83.31 179 LYS A O 1
ATOM 1457 N N . LYS A 1 180 ? -24.147 -0.123 31.504 1.00 85.00 180 LYS A N 1
ATOM 1458 C CA . LYS A 1 180 ? -24.927 -1.250 30.957 1.00 85.00 180 LYS A CA 1
ATOM 1459 C C . LYS A 1 180 ? -25.425 -0.982 29.536 1.00 85.00 180 LYS A C 1
ATOM 1461 O O . LYS A 1 180 ? -25.488 -1.915 28.746 1.00 85.00 180 LYS A O 1
ATOM 1466 N N . ALA A 1 181 ? -25.820 0.255 29.235 1.00 85.69 181 ALA A N 1
ATOM 1467 C CA . ALA A 1 181 ? -26.238 0.641 27.892 1.00 85.69 181 ALA A CA 1
ATOM 1468 C C . ALA A 1 181 ? -25.051 0.644 26.916 1.00 85.69 181 ALA A C 1
ATOM 1470 O O . ALA A 1 181 ? -25.184 0.125 25.817 1.00 85.69 181 ALA A O 1
ATOM 1471 N N . GLU A 1 182 ? -23.890 1.140 27.346 1.00 84.31 182 GLU A N 1
ATOM 1472 C CA . GLU A 1 182 ? -22.630 1.120 26.595 1.00 84.31 182 GLU A CA 1
ATOM 1473 C C . GLU A 1 182 ? -22.161 -0.315 26.314 1.00 84.31 182 GLU A C 1
ATOM 1475 O O . GLU A 1 182 ? -21.926 -0.659 25.165 1.00 84.31 182 GLU A O 1
ATOM 1480 N N . GLU A 1 183 ? -22.148 -1.196 27.322 1.00 84.44 183 GLU A N 1
ATOM 1481 C CA . GLU A 1 183 ? -21.808 -2.621 27.155 1.00 84.44 183 GLU A CA 1
ATOM 1482 C C . GLU A 1 183 ? -22.799 -3.367 26.245 1.00 84.44 183 GLU A C 1
ATOM 1484 O O . GLU A 1 183 ? -22.429 -4.335 25.575 1.00 84.44 183 GLU A O 1
ATOM 1489 N N . LYS A 1 184 ? -24.080 -2.969 26.252 1.00 85.94 184 LYS A N 1
ATOM 1490 C CA . LYS A 1 184 ? -25.091 -3.530 25.348 1.00 85.94 184 LYS A CA 1
ATOM 1491 C C . LYS A 1 184 ? -24.847 -3.055 23.913 1.00 85.94 184 LYS A C 1
ATOM 1493 O O . LYS A 1 184 ? -24.819 -3.891 23.020 1.00 85.94 184 LYS A O 1
ATOM 1498 N N . LEU A 1 185 ? -24.615 -1.757 23.723 1.00 83.94 185 LEU A N 1
ATOM 1499 C CA . LEU A 1 185 ? -24.311 -1.164 22.422 1.00 83.94 185 LEU A CA 1
ATOM 1500 C C . LEU A 1 185 ? -23.027 -1.750 21.820 1.00 83.94 185 LEU A C 1
ATOM 1502 O O . LEU A 1 185 ? -23.023 -2.136 20.661 1.00 83.94 185 LEU A O 1
ATOM 1506 N N . GLU A 1 186 ? -21.959 -1.878 22.608 1.00 82.75 186 GLU A N 1
ATOM 1507 C CA . GLU A 1 186 ? -20.690 -2.474 22.171 1.00 82.75 186 GLU A CA 1
ATOM 1508 C C . GLU A 1 186 ? -20.884 -3.923 21.705 1.00 82.75 186 GLU A C 1
ATOM 1510 O O . GLU A 1 186 ? -20.301 -4.347 20.711 1.00 82.75 186 GLU A O 1
ATOM 1515 N N . ARG A 1 187 ? -21.748 -4.687 22.387 1.00 83.00 187 ARG A N 1
ATOM 1516 C CA . ARG A 1 187 ? -22.081 -6.053 21.973 1.00 83.00 187 ARG A CA 1
ATOM 1517 C C . ARG A 1 187 ? -22.861 -6.084 20.661 1.00 83.00 187 ARG A C 1
ATOM 1519 O O . ARG A 1 187 ? -22.520 -6.882 19.799 1.00 83.00 187 ARG A O 1
ATOM 1526 N N . GLU A 1 188 ? -23.873 -5.232 20.518 1.00 82.88 188 GLU A N 1
ATOM 1527 C CA . GLU A 1 188 ? -24.666 -5.135 19.286 1.00 82.88 188 GLU A CA 1
ATOM 1528 C C . GLU A 1 188 ? -23.793 -4.706 18.096 1.00 82.88 188 GLU A C 1
ATOM 1530 O O . GLU A 1 188 ? -23.907 -5.287 17.019 1.00 82.88 188 GLU A O 1
ATOM 1535 N N . LEU A 1 189 ? -22.863 -3.763 18.299 1.00 82.19 189 LEU A N 1
ATOM 1536 C CA . LEU A 1 189 ? -21.887 -3.359 17.281 1.00 82.19 189 LEU A CA 1
ATOM 1537 C C . LEU A 1 189 ? -20.959 -4.513 16.891 1.00 82.19 189 LEU A C 1
ATOM 1539 O O . LEU A 1 189 ? -20.774 -4.762 15.706 1.00 82.19 189 LEU A O 1
ATOM 1543 N N . LEU A 1 190 ? -20.431 -5.261 17.864 1.00 79.69 190 LEU A N 1
ATOM 1544 C CA . LEU A 1 190 ? -19.563 -6.410 17.594 1.00 79.69 190 LEU A CA 1
ATOM 1545 C C . LEU A 1 190 ? -20.270 -7.532 16.832 1.00 79.69 190 LEU A C 1
ATOM 1547 O O . LEU A 1 190 ? -19.677 -8.140 15.944 1.00 79.69 190 LEU A O 1
ATOM 1551 N N . GLU A 1 191 ? -21.522 -7.825 17.182 1.00 78.62 191 GLU A N 1
ATOM 1552 C CA . GLU A 1 191 ? -22.327 -8.830 16.485 1.00 78.62 191 GLU A CA 1
ATOM 1553 C C . GLU A 1 191 ? -22.626 -8.389 15.043 1.00 78.62 191 GLU A C 1
ATOM 1555 O O . GLU A 1 191 ? -22.454 -9.180 14.110 1.00 78.62 191 GLU A O 1
ATOM 1560 N N . ALA A 1 192 ? -22.988 -7.116 14.844 1.00 80.75 192 ALA A N 1
ATOM 1561 C CA . ALA A 1 192 ? -23.217 -6.546 13.520 1.00 80.75 192 ALA A CA 1
ATOM 1562 C C . ALA A 1 192 ? -21.940 -6.565 12.659 1.00 80.75 192 ALA A C 1
ATOM 1564 O O . ALA A 1 192 ? -21.965 -7.099 11.549 1.00 80.75 192 ALA A O 1
ATOM 1565 N N . GLU A 1 193 ? -20.812 -6.079 13.183 1.00 78.25 193 GLU A N 1
ATOM 1566 C CA . GLU A 1 193 ? -19.520 -6.069 12.484 1.00 78.25 193 GLU A CA 1
ATOM 1567 C C . GLU A 1 193 ? -19.043 -7.480 12.125 1.00 78.25 193 GLU A C 1
ATOM 1569 O O . GLU A 1 193 ? -18.540 -7.702 11.023 1.00 78.25 193 GLU A O 1
ATOM 1574 N N . ALA A 1 194 ? -19.209 -8.456 13.025 1.00 75.12 194 ALA A N 1
ATOM 1575 C CA . ALA A 1 194 ? -18.846 -9.842 12.746 1.00 75.12 194 ALA A CA 1
ATOM 1576 C C . ALA A 1 194 ? -19.676 -10.413 11.588 1.00 75.12 194 ALA A C 1
ATOM 1578 O O . ALA A 1 194 ? -19.112 -11.005 10.664 1.00 75.12 194 ALA A O 1
ATOM 1579 N N . SER A 1 195 ? -20.995 -10.195 11.603 1.00 72.31 195 SER A N 1
ATOM 1580 C CA . SER A 1 195 ? -21.879 -10.659 10.529 1.00 72.31 195 SER A CA 1
ATOM 1581 C C . SER A 1 195 ? -21.517 -10.027 9.177 1.00 72.31 195 SER A C 1
ATOM 1583 O O . SER A 1 195 ? -21.282 -10.749 8.206 1.00 72.31 195 SER A O 1
ATOM 1585 N N . GLU A 1 196 ? -21.329 -8.705 9.132 1.00 76.50 196 GLU A N 1
ATOM 1586 C CA . GLU A 1 196 ? -20.988 -7.975 7.908 1.00 76.50 196 GLU A CA 1
ATOM 1587 C C . GLU A 1 196 ? -19.610 -8.381 7.362 1.00 76.50 196 GLU A C 1
ATOM 1589 O O . GLU A 1 196 ? -19.445 -8.573 6.156 1.00 76.50 196 GLU A O 1
ATOM 1594 N N . ASN A 1 197 ? -18.615 -8.566 8.234 1.00 74.19 197 ASN A N 1
ATOM 1595 C CA . ASN A 1 197 ? -17.270 -8.971 7.825 1.00 74.19 197 ASN A CA 1
ATOM 1596 C C . ASN A 1 197 ? -17.241 -10.384 7.235 1.00 74.19 197 ASN A C 1
ATOM 1598 O O . ASN A 1 197 ? -16.534 -10.613 6.252 1.00 74.19 197 ASN A O 1
ATOM 1602 N N . THR A 1 198 ? -18.010 -11.327 7.793 1.00 72.06 198 THR A N 1
ATOM 1603 C CA . THR A 1 198 ? -18.109 -12.676 7.211 1.00 72.06 198 THR A CA 1
ATOM 1604 C C . THR A 1 198 ? -18.738 -12.648 5.822 1.00 72.06 198 THR A C 1
ATOM 1606 O O . THR A 1 198 ? -18.220 -13.289 4.909 1.00 72.06 198 THR A O 1
ATOM 1609 N N . GLU A 1 199 ? -19.791 -11.851 5.632 1.00 75.62 199 GLU A N 1
ATOM 1610 C CA . GLU A 1 199 ? -20.451 -11.712 4.336 1.00 75.62 199 GLU A CA 1
ATOM 1611 C C . GLU A 1 199 ? -19.537 -11.038 3.303 1.00 75.62 199 GLU A C 1
ATOM 1613 O O . GLU A 1 199 ? -19.422 -11.519 2.176 1.00 75.62 199 GLU A O 1
ATOM 1618 N N . LYS A 1 200 ? -18.842 -9.958 3.685 1.00 75.44 200 LYS A N 1
ATOM 1619 C CA . LYS A 1 200 ? -17.897 -9.252 2.806 1.00 75.44 200 LYS A CA 1
ATOM 1620 C C . LYS A 1 200 ? -16.722 -10.119 2.382 1.00 75.44 200 LYS A C 1
ATOM 1622 O O . LYS A 1 200 ? -16.287 -10.000 1.248 1.00 75.44 200 LYS A O 1
ATOM 1627 N N . LYS A 1 201 ? -16.211 -10.976 3.267 1.00 73.38 201 LYS A N 1
ATOM 1628 C CA . LYS A 1 201 ? -15.056 -11.831 2.967 1.00 73.38 201 LYS A CA 1
ATOM 1629 C C . LYS A 1 201 ? -15.388 -12.991 2.024 1.00 73.38 201 LYS A C 1
ATOM 1631 O O . LYS A 1 201 ? -14.497 -13.505 1.354 1.00 73.38 201 LYS A O 1
ATOM 1636 N N . LEU A 1 202 ? -16.646 -13.430 1.997 1.00 73.19 202 LEU A N 1
ATOM 1637 C CA . LEU A 1 202 ? -17.113 -14.488 1.097 1.00 73.19 202 LEU A CA 1
ATOM 1638 C C . LEU A 1 202 ? -17.413 -13.983 -0.327 1.00 73.19 202 LEU A C 1
ATOM 1640 O O . LEU A 1 202 ? -17.529 -14.809 -1.232 1.00 73.19 202 LEU A O 1
ATOM 1644 N N . LYS A 1 203 ? -17.567 -12.667 -0.517 1.00 64.88 203 LYS A N 1
ATOM 1645 C CA . LYS A 1 203 ? -17.871 -12.018 -1.804 1.00 64.88 203 LYS A CA 1
ATOM 1646 C C . LYS A 1 203 ? -16.610 -11.506 -2.497 1.00 64.88 203 LYS A C 1
ATOM 1648 O O . LYS A 1 203 ? -16.585 -11.579 -3.746 1.00 64.88 203 LYS A O 1
#

Organism: NCBI:txid3147026

pLDDT: mean 85.26, std 12.94, range [51.06, 97.69]